Protein AF-A0ABD2RF86-F1 (afdb_monomer_lite)

pLDDT: mean 87.29, std 16.87, range [33.5, 98.81]

Radius of gyration: 17.9 Å; chains: 1; bounding box: 54×38×53 Å

Structure (mmCIF, N/CA/C/O backbone):
data_AF-A0ABD2RF86-F1
#
_entry.id   AF-A0ABD2RF86-F1
#
loop_
_atom_site.group_PDB
_atom_site.id
_atom_site.type_symbol
_atom_site.label_atom_id
_atom_site.label_alt_id
_atom_site.label_comp_id
_atom_site.label_asym_id
_atom_site.label_entity_id
_atom_site.label_seq_id
_atom_site.pdbx_PDB_ins_code
_atom_site.Cartn_x
_atom_site.Cartn_y
_atom_site.Cartn_z
_atom_site.occupancy
_atom_site.B_iso_or_equiv
_atom_site.auth_seq_id
_atom_site.auth_comp_id
_atom_site.auth_asym_id
_atom_site.auth_atom_id
_atom_site.pdbx_PDB_model_num
ATOM 1 N N . MET A 1 1 ? 36.342 -2.747 1.376 1.00 36.00 1 MET A N 1
ATOM 2 C CA . MET A 1 1 ? 35.210 -2.384 0.494 1.00 36.00 1 MET A CA 1
ATOM 3 C C . MET A 1 1 ? 34.053 -1.947 1.379 1.00 36.00 1 MET A C 1
ATOM 5 O O . MET A 1 1 ? 33.312 -2.787 1.874 1.00 36.00 1 MET A O 1
ATOM 9 N N . GLU A 1 2 ? 33.966 -0.652 1.678 1.00 33.50 2 GLU A N 1
ATOM 10 C CA . GLU A 1 2 ? 32.895 -0.090 2.508 1.00 33.50 2 GLU A CA 1
ATOM 11 C C . GLU A 1 2 ? 31.577 -0.078 1.725 1.00 33.50 2 GLU A C 1
ATOM 13 O O . GLU A 1 2 ? 31.489 0.480 0.630 1.00 33.50 2 GLU A O 1
ATOM 18 N N . LYS A 1 3 ? 30.538 -0.716 2.271 1.00 39.34 3 LYS A N 1
ATOM 19 C CA . LYS A 1 3 ? 29.172 -0.612 1.746 1.00 39.34 3 LYS A CA 1
ATOM 20 C C . LYS A 1 3 ? 28.700 0.837 1.909 1.00 39.34 3 LYS A C 1
ATOM 22 O O . LYS A 1 3 ? 28.523 1.300 3.032 1.00 39.34 3 LYS A O 1
ATOM 27 N N . LYS A 1 4 ? 28.459 1.534 0.793 1.00 43.03 4 LYS A N 1
ATOM 28 C CA . LYS A 1 4 ? 27.849 2.872 0.758 1.00 43.03 4 LYS A CA 1
ATOM 29 C C . LYS A 1 4 ? 26.437 2.825 1.351 1.00 43.03 4 LYS A C 1
ATOM 31 O O . LYS A 1 4 ? 25.478 2.455 0.676 1.00 43.03 4 LYS A O 1
ATOM 36 N N . SER A 1 5 ? 26.302 3.236 2.609 1.00 47.12 5 SER A N 1
ATOM 37 C CA . SER A 1 5 ? 25.035 3.295 3.353 1.00 47.12 5 SER A CA 1
ATOM 38 C C . SER A 1 5 ? 23.974 4.226 2.732 1.00 47.12 5 SER A C 1
ATOM 40 O O . SER A 1 5 ? 22.805 4.136 3.096 1.00 47.12 5 SER A O 1
ATOM 42 N N . GLY A 1 6 ? 24.342 5.071 1.757 1.00 58.28 6 GLY A N 1
ATOM 43 C CA . GLY A 1 6 ? 23.446 6.021 1.080 1.00 58.28 6 GLY A CA 1
ATOM 44 C C . GLY A 1 6 ? 22.765 5.542 -0.213 1.00 58.28 6 GLY A C 1
ATOM 45 O O . GLY A 1 6 ? 21.864 6.221 -0.701 1.00 58.28 6 GLY A O 1
ATOM 46 N N . GLU A 1 7 ? 23.133 4.388 -0.786 1.00 63.84 7 GLU A N 1
ATOM 47 C CA . GLU A 1 7 ? 22.570 3.960 -2.086 1.00 63.84 7 GLU A CA 1
ATOM 48 C C . GLU A 1 7 ? 21.106 3.515 -2.003 1.00 63.84 7 GLU A C 1
ATOM 50 O O . GLU A 1 7 ? 20.327 3.726 -2.936 1.00 63.84 7 GLU A O 1
ATOM 55 N N . ARG A 1 8 ? 20.723 2.877 -0.893 1.00 70.44 8 ARG A N 1
ATOM 56 C CA . ARG A 1 8 ? 19.366 2.359 -0.697 1.00 70.44 8 ARG A CA 1
ATOM 57 C C . ARG A 1 8 ? 18.336 3.486 -0.506 1.00 70.44 8 ARG A C 1
ATOM 59 O O . ARG A 1 8 ? 17.380 3.493 -1.280 1.00 70.44 8 ARG A O 1
ATOM 66 N N . PRO A 1 9 ? 18.566 4.487 0.371 1.00 80.69 9 PRO A N 1
ATOM 67 C CA . PRO A 1 9 ? 17.682 5.652 0.474 1.00 80.69 9 PRO A CA 1
ATOM 68 C C . PRO A 1 9 ? 17.505 6.403 -0.853 1.00 80.69 9 PRO A C 1
ATOM 70 O O . PRO A 1 9 ? 16.419 6.887 -1.161 1.00 80.69 9 PRO A O 1
ATOM 73 N N . GLN A 1 10 ? 18.553 6.474 -1.683 1.00 88.75 10 GLN A N 1
ATOM 74 C CA . GLN A 1 10 ? 18.468 7.124 -2.992 1.00 88.75 10 GLN A CA 1
ATOM 75 C C . GLN A 1 10 ? 17.604 6.339 -3.986 1.00 88.75 10 GLN A C 1
ATOM 77 O O . GLN A 1 10 ? 16.837 6.941 -4.740 1.00 88.75 10 GLN A O 1
ATOM 82 N N . LYS A 1 11 ? 17.719 5.005 -4.006 1.00 90.81 11 LYS A N 1
ATOM 83 C CA . LYS A 1 11 ? 16.875 4.149 -4.852 1.00 90.81 11 LYS A CA 1
ATOM 84 C C . LYS A 1 11 ? 15.408 4.244 -4.446 1.00 90.81 11 LYS A C 1
ATOM 86 O O . LYS A 1 11 ? 14.573 4.379 -5.334 1.00 90.81 11 LYS A O 1
ATOM 91 N N . GLU A 1 12 ? 15.124 4.228 -3.145 1.00 93.75 12 GLU A N 1
ATOM 92 C CA . GLU A 1 12 ? 13.762 4.335 -2.610 1.00 93.75 12 GLU A CA 1
ATOM 93 C C . GLU A 1 12 ? 13.137 5.696 -2.957 1.00 93.75 12 GLU A C 1
ATOM 95 O O . GLU A 1 12 ? 12.068 5.748 -3.562 1.00 93.75 12 GLU A O 1
ATOM 100 N N . PHE A 1 13 ? 13.867 6.796 -2.744 1.00 95.38 13 PHE A N 1
ATOM 101 C CA . PHE A 1 13 ? 13.428 8.133 -3.159 1.00 95.38 13 PHE A CA 1
ATOM 102 C C . PHE A 1 13 ? 13.101 8.213 -4.659 1.00 95.38 13 PHE A C 1
ATOM 104 O O . PHE A 1 13 ? 12.055 8.725 -5.053 1.00 95.38 13 PHE A O 1
ATOM 111 N N . LEU A 1 14 ? 13.995 7.716 -5.523 1.00 95.06 14 LEU A N 1
ATOM 112 C CA . LEU A 1 14 ? 13.781 7.757 -6.972 1.00 95.06 14 LEU A CA 1
ATOM 113 C C . LEU A 1 14 ? 12.622 6.860 -7.414 1.00 95.06 14 LEU A C 1
ATOM 115 O O . LEU A 1 14 ? 11.915 7.224 -8.354 1.00 95.06 14 LEU A O 1
ATOM 119 N N . ALA A 1 15 ? 12.440 5.700 -6.780 1.00 95.06 15 ALA A N 1
ATOM 120 C CA . ALA A 1 15 ? 11.318 4.808 -7.054 1.00 95.06 15 ALA A CA 1
ATOM 121 C C . ALA A 1 15 ? 9.988 5.497 -6.733 1.00 95.06 15 ALA A C 1
ATOM 123 O O . ALA A 1 15 ? 9.085 5.506 -7.573 1.00 95.06 15 ALA A O 1
ATOM 124 N N . GLU A 1 16 ? 9.909 6.155 -5.580 1.00 97.12 16 GLU A N 1
ATOM 125 C CA . GLU A 1 16 ? 8.709 6.851 -5.132 1.00 97.12 16 GLU A CA 1
ATOM 126 C C . GLU A 1 16 ? 8.370 8.056 -6.019 1.00 97.12 16 GLU A C 1
ATOM 128 O O . GLU A 1 16 ? 7.252 8.139 -6.531 1.00 97.12 16 GLU A O 1
ATOM 133 N N . VAL A 1 17 ? 9.343 8.931 -6.316 1.00 96.88 17 VAL A N 1
ATOM 134 C CA . VAL A 1 17 ? 9.137 10.085 -7.217 1.00 96.88 17 VAL A CA 1
ATOM 135 C C . VAL A 1 17 ? 8.697 9.637 -8.608 1.00 96.88 17 VAL A C 1
ATOM 137 O O . VAL A 1 17 ? 7.778 10.221 -9.180 1.00 96.88 17 VAL A O 1
ATOM 140 N N . ARG A 1 18 ? 9.331 8.600 -9.172 1.00 95.81 18 ARG A N 1
ATOM 141 C CA . ARG A 1 18 ? 8.965 8.088 -10.503 1.00 95.81 18 ARG A CA 1
ATOM 142 C C . ARG A 1 18 ? 7.563 7.500 -10.517 1.00 95.81 18 ARG A C 1
ATOM 144 O O . ARG A 1 18 ? 6.823 7.735 -11.466 1.00 95.81 18 ARG A O 1
ATOM 151 N N . THR A 1 19 ? 7.213 6.739 -9.485 1.00 96.62 19 THR A N 1
ATOM 152 C CA . THR A 1 19 ? 5.928 6.047 -9.422 1.00 96.62 19 THR A CA 1
ATOM 153 C C . THR A 1 19 ? 4.803 7.049 -9.194 1.00 96.62 19 THR A C 1
ATOM 155 O O . THR A 1 19 ? 3.967 7.230 -10.079 1.00 96.62 19 THR A O 1
ATOM 158 N N . LEU A 1 20 ? 4.837 7.785 -8.080 1.00 97.00 20 LEU A N 1
ATOM 159 C CA . LEU A 1 20 ? 3.794 8.748 -7.709 1.00 97.00 20 LEU A CA 1
ATOM 160 C C . LEU A 1 20 ? 3.753 9.983 -8.614 1.00 97.00 20 LEU A C 1
ATOM 162 O O . LEU A 1 20 ? 2.698 10.589 -8.773 1.00 97.00 20 LEU A O 1
ATOM 166 N N . GLY A 1 21 ? 4.865 10.340 -9.261 1.00 94.81 21 GLY A N 1
ATOM 167 C CA . GLY A 1 21 ? 4.884 11.394 -10.277 1.00 94.81 21 GLY A CA 1
ATOM 168 C C . GLY A 1 21 ? 4.122 11.031 -11.558 1.00 94.81 21 GLY A C 1
ATOM 169 O O . GLY A 1 21 ? 3.773 11.925 -12.325 1.00 94.81 21 GLY A O 1
ATOM 170 N N . SER A 1 22 ? 3.849 9.742 -11.789 1.00 92.50 22 SER A N 1
ATOM 171 C CA . SER A 1 22 ? 3.224 9.235 -13.020 1.00 92.50 22 SER A CA 1
ATOM 172 C C . SER A 1 22 ? 1.776 8.762 -12.859 1.00 92.50 22 SER A C 1
ATOM 174 O O . SER A 1 22 ? 1.131 8.454 -13.860 1.00 92.50 22 SER A O 1
ATOM 176 N N . ILE A 1 23 ? 1.248 8.715 -11.630 1.00 96.00 23 ILE A N 1
ATOM 177 C CA . ILE A 1 23 ? -0.089 8.179 -11.339 1.00 96.00 23 ILE A CA 1
ATOM 178 C C . ILE A 1 23 ? -0.894 9.096 -10.421 1.00 96.00 23 ILE A C 1
ATOM 180 O O . ILE A 1 23 ? -0.339 9.829 -9.606 1.00 96.00 23 ILE A O 1
ATOM 184 N N . ARG A 1 24 ? -2.226 9.036 -10.528 1.00 96.25 24 ARG A N 1
ATOM 185 C CA . ARG A 1 24 ? -3.158 9.698 -9.606 1.00 96.25 24 ARG A CA 1
ATOM 186 C C . ARG A 1 24 ? -4.402 8.841 -9.435 1.00 96.25 24 ARG A C 1
ATOM 188 O O . ARG A 1 24 ? -5.025 8.473 -1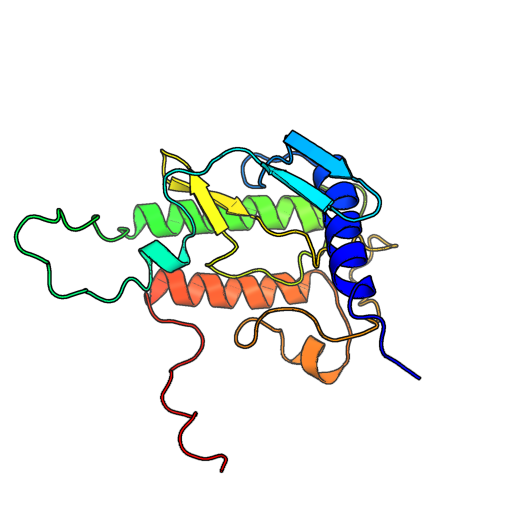0.422 1.00 96.25 24 ARG A O 1
ATOM 195 N N . HIS A 1 25 ? -4.774 8.562 -8.191 1.00 98.25 25 HIS A N 1
ATOM 196 C CA . HIS A 1 25 ? -5.969 7.790 -7.870 1.00 98.25 25 HIS A CA 1
ATOM 197 C C . HIS A 1 25 ? -6.515 8.194 -6.497 1.00 98.25 25 HIS A C 1
ATOM 199 O O . HIS A 1 25 ? -5.749 8.563 -5.608 1.00 98.25 25 HIS A O 1
ATOM 205 N N . ASN A 1 26 ? -7.830 8.086 -6.291 1.00 97.56 26 ASN A N 1
ATOM 206 C CA . ASN A 1 26 ? -8.470 8.486 -5.032 1.00 97.56 26 ASN A CA 1
ATOM 207 C C . ASN A 1 26 ? -8.018 7.658 -3.823 1.00 97.56 26 ASN A C 1
ATOM 209 O O . ASN A 1 26 ? -8.124 8.143 -2.704 1.00 97.56 26 ASN A O 1
ATOM 213 N N . ASN A 1 27 ? -7.478 6.459 -4.035 1.00 98.62 27 ASN A N 1
ATOM 214 C CA . ASN A 1 27 ? -6.978 5.571 -2.980 1.00 98.62 27 ASN A CA 1
ATOM 215 C C . ASN A 1 27 ? -5.453 5.399 -2.980 1.00 98.62 27 ASN A C 1
ATOM 217 O O . ASN A 1 27 ? -4.938 4.416 -2.454 1.00 98.62 27 ASN A O 1
ATOM 221 N N . ILE A 1 28 ? -4.725 6.345 -3.571 1.00 98.44 28 ILE A N 1
ATOM 222 C CA . ILE A 1 28 ? -3.260 6.411 -3.548 1.00 98.44 28 ILE A CA 1
ATOM 223 C C . ILE A 1 28 ? -2.871 7.793 -3.027 1.00 98.44 28 ILE A C 1
ATOM 225 O O . ILE A 1 28 ? -3.519 8.783 -3.371 1.00 98.44 28 ILE A O 1
ATOM 229 N N . VAL A 1 29 ? -1.849 7.870 -2.175 1.00 97.81 29 VAL A N 1
ATOM 230 C CA . VAL A 1 29 ? -1.361 9.158 -1.663 1.00 97.81 29 VAL A CA 1
ATOM 231 C C . VAL A 1 29 ? -0.868 10.055 -2.791 1.00 97.81 29 VAL A C 1
ATOM 233 O O . VAL A 1 29 ? -0.202 9.610 -3.728 1.00 97.81 29 VAL A O 1
ATOM 236 N N . LYS A 1 30 ? -1.153 11.351 -2.690 1.00 96.38 30 LYS A N 1
ATOM 237 C CA . LYS A 1 30 ? -0.632 12.334 -3.635 1.00 96.38 30 LYS A CA 1
ATOM 238 C C . LYS A 1 30 ? 0.723 12.867 -3.172 1.00 96.38 30 LYS A C 1
ATOM 240 O O . LYS A 1 30 ? 0.812 13.575 -2.169 1.00 96.38 30 LYS A O 1
ATOM 245 N N . LEU A 1 31 ? 1.769 12.601 -3.955 1.00 96.88 31 LEU A N 1
ATOM 246 C CA . LEU A 1 31 ? 3.040 13.320 -3.843 1.00 96.88 31 LEU A CA 1
ATOM 247 C C . LEU A 1 31 ? 2.841 14.754 -4.362 1.00 96.88 31 LEU A C 1
ATOM 249 O O . LEU A 1 31 ? 2.538 14.959 -5.539 1.00 96.88 31 LEU A O 1
ATOM 253 N N . MET A 1 32 ? 2.974 15.749 -3.484 1.00 96.06 32 MET A N 1
ATOM 254 C CA . MET A 1 32 ? 2.826 17.164 -3.838 1.00 96.06 32 MET A CA 1
ATOM 255 C C . MET A 1 32 ? 4.084 17.693 -4.522 1.00 96.06 32 MET A C 1
ATOM 257 O O . MET A 1 32 ? 3.998 18.326 -5.573 1.00 96.06 32 MET A O 1
ATOM 261 N N . CYS A 1 33 ? 5.249 17.426 -3.932 1.00 95.56 33 CYS A N 1
ATOM 262 C CA . CYS A 1 33 ? 6.547 17.742 -4.512 1.00 95.56 33 CYS A CA 1
ATOM 263 C C . CYS A 1 33 ? 7.660 16.904 -3.869 1.00 95.56 33 CYS A C 1
ATOM 265 O O . CYS A 1 33 ? 7.466 16.235 -2.853 1.00 95.56 33 CYS A O 1
ATOM 267 N N . CYS A 1 34 ? 8.849 16.963 -4.463 1.00 95.69 34 CYS A N 1
ATOM 268 C CA . CYS A 1 34 ? 10.069 16.430 -3.876 1.00 95.69 34 CYS A CA 1
ATOM 269 C C . CYS A 1 34 ? 11.156 17.507 -3.858 1.00 95.69 34 CYS A C 1
ATOM 271 O O . CYS A 1 34 ? 11.249 18.317 -4.782 1.00 95.69 34 CYS A O 1
ATOM 273 N N . ILE A 1 35 ? 12.008 17.487 -2.837 1.00 94.12 35 ILE A N 1
ATOM 274 C CA . ILE A 1 35 ? 13.176 18.365 -2.720 1.00 94.12 35 ILE A CA 1
ATOM 275 C C . ILE A 1 35 ? 14.418 17.479 -2.741 1.00 94.12 35 ILE A C 1
ATOM 277 O O . ILE A 1 35 ? 14.516 16.504 -1.995 1.00 94.12 35 ILE A O 1
ATOM 281 N N . SER A 1 36 ? 15.366 17.811 -3.613 1.00 92.75 36 SER A N 1
ATOM 282 C CA . SER A 1 36 ? 16.583 17.029 -3.818 1.00 92.75 36 SER A CA 1
ATOM 283 C C . SER A 1 36 ? 17.805 17.946 -3.786 1.00 92.75 36 SER A C 1
ATOM 285 O O . SER A 1 36 ? 17.995 18.746 -4.697 1.00 92.75 36 SER A O 1
ATOM 287 N N . SER A 1 37 ? 18.640 17.805 -2.754 1.00 88.81 37 SER A N 1
ATOM 288 C CA . SER A 1 37 ? 19.982 18.401 -2.647 1.00 88.81 37 SER A CA 1
ATOM 289 C C . SER A 1 37 ? 21.051 17.304 -2.606 1.00 88.81 37 SER A C 1
ATOM 291 O O . SER A 1 37 ? 20.731 16.114 -2.615 1.00 88.81 37 SER A O 1
ATOM 293 N N . VAL A 1 38 ? 22.334 17.671 -2.583 1.00 84.75 38 VAL A N 1
ATOM 294 C CA . VAL A 1 38 ? 23.446 16.702 -2.521 1.00 84.75 38 VAL A CA 1
ATOM 295 C C . VAL A 1 38 ? 23.351 15.809 -1.276 1.00 84.75 38 VAL A C 1
ATOM 297 O O . VAL A 1 38 ? 23.586 14.607 -1.360 1.00 84.75 38 VAL A O 1
ATOM 300 N N . ASP A 1 39 ? 22.946 16.385 -0.148 1.00 86.62 39 ASP A N 1
ATOM 301 C CA . ASP A 1 39 ? 22.908 15.771 1.180 1.00 86.62 39 ASP A CA 1
ATOM 302 C C . ASP A 1 39 ? 21.497 15.367 1.645 1.00 86.62 39 ASP A C 1
ATOM 304 O O . ASP A 1 39 ? 21.365 14.587 2.587 1.00 86.62 39 ASP A O 1
ATOM 308 N N . ARG A 1 40 ? 20.430 15.880 1.014 1.00 87.25 40 ARG A N 1
ATOM 309 C CA . ARG A 1 40 ? 19.045 15.672 1.465 1.00 87.25 40 ARG A CA 1
ATOM 310 C C . ARG A 1 40 ? 18.118 15.270 0.335 1.00 87.25 40 ARG A C 1
ATOM 312 O O . ARG A 1 40 ? 18.209 15.729 -0.805 1.00 87.25 40 ARG A O 1
ATOM 319 N N . LYS A 1 41 ? 17.173 14.415 0.700 1.00 92.44 41 LYS A N 1
ATOM 320 C CA . LYS A 1 41 ? 16.073 13.947 -0.134 1.00 92.44 41 LYS A CA 1
ATOM 321 C C . LYS A 1 41 ? 14.812 14.045 0.710 1.00 92.44 41 LYS A C 1
ATOM 323 O O . LYS A 1 41 ? 14.744 13.424 1.766 1.00 92.44 41 LYS A O 1
ATOM 328 N N . LEU A 1 42 ? 13.861 14.871 0.290 1.00 95.25 42 LEU A N 1
ATOM 329 C CA . LEU A 1 42 ? 12.606 15.096 1.004 1.00 95.25 42 LEU A CA 1
ATOM 330 C C . LEU A 1 42 ? 11.437 14.854 0.056 1.00 95.25 42 LEU A C 1
ATOM 332 O O . LEU A 1 42 ? 11.467 15.282 -1.100 1.00 95.25 42 LEU A O 1
ATOM 336 N N . LEU A 1 43 ? 10.404 14.198 0.567 1.00 96.56 43 LEU A N 1
ATOM 337 C CA . LEU A 1 43 ? 9.151 13.946 -0.131 1.00 96.56 43 LEU A CA 1
ATOM 338 C C . LEU A 1 43 ? 8.038 14.641 0.645 1.00 96.56 43 LEU A C 1
ATOM 340 O O . LEU A 1 43 ? 7.974 14.532 1.870 1.00 96.56 43 LEU A O 1
ATOM 344 N N . VAL A 1 44 ? 7.206 15.401 -0.062 1.00 96.94 44 VAL A N 1
ATOM 345 C CA . VAL A 1 44 ? 6.125 16.190 0.531 1.00 96.94 44 VAL A CA 1
ATOM 346 C C . VAL A 1 44 ? 4.796 15.625 0.053 1.00 96.94 44 VAL A C 1
ATOM 348 O O . VAL A 1 44 ? 4.521 15.603 -1.147 1.00 96.94 44 VAL A O 1
ATOM 351 N N . TYR A 1 45 ? 3.973 15.194 1.002 1.00 95.88 45 TYR A N 1
ATOM 352 C CA . TYR A 1 45 ? 2.663 14.586 0.770 1.00 95.88 45 TYR A CA 1
ATOM 353 C C . TYR A 1 45 ? 1.541 15.471 1.299 1.00 95.88 45 TYR A C 1
ATOM 355 O O . TYR A 1 45 ? 1.767 16.356 2.127 1.00 95.88 45 TYR A O 1
ATOM 363 N N . GLU A 1 46 ? 0.317 15.177 0.869 1.00 92.19 46 GLU A N 1
ATOM 364 C CA . GLU A 1 46 ? -0.863 15.599 1.622 1.00 92.19 46 GLU A CA 1
ATOM 365 C C . GLU A 1 46 ? -0.859 14.969 3.032 1.00 92.19 46 GLU A C 1
ATOM 367 O O . GLU A 1 46 ? -0.351 13.863 3.240 1.00 92.19 46 GLU A O 1
ATOM 372 N N . TYR A 1 47 ? -1.397 15.687 4.019 1.00 93.19 47 TYR A N 1
ATOM 373 C CA . TYR A 1 47 ? -1.436 15.222 5.404 1.00 93.19 47 TYR A CA 1
ATOM 374 C C . TYR A 1 47 ? -2.711 14.421 5.692 1.00 93.19 47 TYR A C 1
ATOM 376 O O . TYR A 1 47 ? -3.810 14.840 5.338 1.00 93.19 47 TYR A O 1
ATOM 384 N N . PHE A 1 48 ? -2.565 13.299 6.401 1.00 93.50 48 PHE A N 1
ATOM 385 C CA . PHE A 1 48 ? -3.663 12.393 6.744 1.00 93.50 48 PHE A CA 1
ATOM 386 C C . PHE A 1 48 ? -3.917 12.369 8.254 1.00 93.50 48 PHE A C 1
ATOM 388 O O . PHE A 1 48 ? -3.196 11.721 9.015 1.00 93.50 48 PHE A O 1
ATOM 395 N N . GLU A 1 49 ? -4.973 13.061 8.689 1.00 89.88 49 GLU A N 1
ATOM 396 C CA . GLU A 1 49 ? -5.303 13.279 10.107 1.00 89.88 49 GLU A CA 1
ATOM 397 C C . GLU A 1 49 ? -5.503 11.988 10.904 1.00 89.88 49 GLU A C 1
ATOM 399 O O . GLU A 1 49 ? -5.092 11.896 12.064 1.00 89.88 49 GLU A O 1
ATOM 404 N N . LYS A 1 50 ? -6.130 10.978 10.290 1.00 93.19 50 LYS A N 1
ATOM 405 C CA . LYS A 1 50 ? -6.402 9.697 10.949 1.00 93.19 50 LYS A CA 1
ATOM 406 C C . LYS A 1 50 ? -5.221 8.738 10.882 1.00 93.19 50 LYS A C 1
ATOM 408 O O . LYS A 1 50 ? -5.316 7.655 11.450 1.00 93.19 50 LYS A O 1
ATOM 413 N N . GLN A 1 51 ? -4.089 9.158 10.316 1.00 94.38 51 GLN A N 1
ATOM 414 C CA . GLN A 1 51 ? -2.845 8.392 10.287 1.00 94.38 51 GLN A CA 1
ATOM 415 C C . GLN A 1 51 ? -3.041 7.026 9.605 1.00 94.38 51 GLN A C 1
ATOM 417 O O . GLN A 1 51 ? -3.916 6.863 8.759 1.00 94.38 51 GLN A O 1
ATOM 422 N N . SER A 1 52 ? -2.191 6.058 9.929 1.00 96.94 52 SER A N 1
ATOM 423 C CA . SER A 1 52 ? -2.178 4.729 9.332 1.00 96.94 52 SER A CA 1
ATOM 424 C C . SER A 1 52 ? -3.172 3.761 9.985 1.00 96.94 52 SER A C 1
ATOM 426 O O . SER A 1 52 ? -3.506 3.875 11.169 1.00 96.94 52 SER A O 1
ATOM 428 N N . LEU A 1 53 ? -3.647 2.785 9.208 1.00 97.00 53 LEU A N 1
ATOM 429 C CA . LEU A 1 53 ? -4.641 1.792 9.620 1.00 97.00 53 LEU A CA 1
ATOM 430 C C . LEU A 1 53 ? -4.169 0.927 10.802 1.00 97.00 53 LEU A C 1
ATOM 432 O O . LEU A 1 53 ? -4.965 0.631 11.695 1.00 97.00 53 LEU A O 1
ATOM 436 N N . ASP A 1 54 ? -2.886 0.573 10.869 1.00 95.00 54 ASP A N 1
ATOM 437 C CA . ASP A 1 54 ? -2.304 -0.190 11.987 1.00 95.00 54 ASP A CA 1
ATOM 438 C C . ASP A 1 54 ? -2.549 0.487 13.350 1.00 95.00 54 ASP A C 1
ATOM 440 O O . ASP A 1 54 ? -2.822 -0.185 14.348 1.00 95.00 54 ASP A O 1
ATOM 444 N N . LYS A 1 55 ? -2.548 1.827 13.397 1.00 92.50 55 LYS A N 1
ATOM 445 C CA . LYS A 1 55 ? -2.822 2.598 14.621 1.00 92.50 55 LYS A CA 1
ATOM 446 C C . LYS A 1 55 ? -4.275 2.507 15.065 1.00 92.50 55 LYS A C 1
ATOM 448 O O . LYS A 1 55 ? -4.547 2.716 16.245 1.00 92.50 55 LYS A O 1
ATOM 453 N N . TRP A 1 56 ? -5.199 2.190 14.163 1.00 92.56 56 TRP A N 1
ATOM 454 C CA . TRP A 1 56 ? -6.600 1.932 14.498 1.00 92.56 56 TRP A CA 1
ATOM 455 C C . TRP A 1 56 ? -6.844 0.476 14.888 1.00 92.56 56 TRP A C 1
ATOM 457 O O . TRP A 1 56 ? -7.696 0.213 15.735 1.00 92.56 56 TRP A O 1
ATOM 467 N N . LEU A 1 57 ? -6.098 -0.464 14.301 1.00 91.56 57 LEU A N 1
ATOM 468 C CA . LEU A 1 57 ? -6.271 -1.898 14.544 1.00 91.56 57 LEU A CA 1
ATOM 469 C C . LEU A 1 57 ? -5.535 -2.388 15.793 1.00 91.56 57 LEU A C 1
ATOM 471 O O . LEU A 1 57 ? -6.084 -3.178 16.556 1.00 91.56 57 LEU A O 1
ATOM 475 N N . HIS A 1 58 ? -4.312 -1.913 16.029 1.00 88.00 58 HIS A N 1
ATOM 476 C CA . HIS A 1 58 ? -3.397 -2.497 17.017 1.00 88.00 58 HIS A CA 1
ATOM 477 C C . HIS A 1 58 ? -3.065 -1.571 18.176 1.00 88.00 58 HIS A C 1
ATOM 479 O O . HIS A 1 58 ? -2.117 -1.831 18.926 1.00 88.00 58 HIS A O 1
ATOM 485 N N . ARG A 1 59 ? -3.819 -0.480 18.354 1.00 74.06 59 ARG A N 1
ATOM 486 C CA . ARG A 1 59 ? -3.640 0.383 19.519 1.00 74.06 59 ARG A CA 1
ATOM 487 C C . ARG A 1 59 ? -3.809 -0.481 20.760 1.00 74.06 59 ARG A C 1
ATOM 489 O O . ARG A 1 59 ? -4.920 -0.886 21.100 1.00 74.06 59 ARG A O 1
ATOM 496 N N . LYS A 1 60 ? -2.697 -0.755 21.456 1.00 62.69 60 LYS A N 1
ATOM 497 C CA . LYS A 1 60 ? -2.753 -1.290 22.816 1.00 62.69 60 LYS A CA 1
ATOM 498 C C . LYS A 1 60 ? -3.736 -0.390 23.547 1.00 62.69 60 LYS A C 1
ATOM 500 O O . LYS A 1 60 ? -3.592 0.834 23.459 1.00 62.69 60 LYS A O 1
ATOM 505 N N . LYS A 1 61 ? -4.723 -0.975 24.231 1.00 53.66 61 LYS A N 1
ATOM 506 C CA . LYS A 1 61 ? -5.477 -0.277 25.272 1.00 53.66 61 LYS A CA 1
ATOM 507 C C . LYS A 1 61 ? -4.435 0.202 26.285 1.00 53.66 61 LYS A C 1
ATOM 509 O O . LYS A 1 61 ? -4.163 -0.480 27.264 1.00 53.66 61 LYS A O 1
ATOM 514 N N . ARG A 1 62 ? -3.746 1.315 26.004 1.00 46.00 62 ARG A N 1
ATOM 515 C CA . ARG A 1 62 ? -3.015 2.062 27.014 1.00 46.00 62 ARG A CA 1
ATOM 516 C C . ARG A 1 62 ? -4.091 2.309 28.045 1.00 46.00 62 ARG A C 1
ATOM 518 O O . ARG A 1 62 ? -5.129 2.855 27.668 1.00 46.00 62 ARG A O 1
ATOM 525 N N . ALA A 1 63 ? -3.889 1.758 29.244 1.00 46.66 63 ALA A N 1
ATOM 526 C CA . ALA A 1 63 ? -4.766 1.968 30.383 1.00 46.66 63 ALA A CA 1
ATOM 527 C C . ALA A 1 63 ? -5.208 3.422 30.306 1.00 46.66 63 ALA A C 1
ATOM 529 O O . ALA A 1 63 ? -4.342 4.298 30.256 1.00 46.66 63 ALA A O 1
ATOM 530 N N . ALA A 1 64 ? -6.505 3.628 30.066 1.00 49.50 64 ALA A N 1
ATOM 531 C CA . ALA A 1 64 ? -7.034 4.933 29.732 1.00 49.50 64 ALA A CA 1
ATOM 532 C C . ALA A 1 64 ? -6.513 5.896 30.793 1.00 49.50 64 ALA A C 1
ATOM 534 O O . ALA A 1 64 ? -6.853 5.760 31.967 1.00 49.50 64 ALA A O 1
ATOM 535 N N . SER A 1 65 ? -5.613 6.804 30.412 1.00 52.22 65 SER A N 1
ATOM 536 C CA . SER A 1 65 ? -5.276 7.900 31.303 1.00 52.22 65 SER A CA 1
ATOM 537 C C . SER A 1 65 ? -6.601 8.617 31.563 1.00 52.22 65 SER A C 1
ATOM 539 O O . SER A 1 65 ? -7.316 8.884 30.587 1.00 52.22 65 SER A O 1
ATOM 541 N N . PRO A 1 66 ? -6.984 8.852 32.829 1.00 49.53 66 PRO A N 1
ATOM 542 C CA . PRO A 1 66 ? -8.261 9.478 33.126 1.00 49.53 66 PRO A CA 1
ATOM 543 C C . PRO A 1 66 ? -8.342 10.801 32.353 1.00 49.53 66 PRO A C 1
ATOM 545 O O . PRO A 1 66 ? -7.475 11.658 32.499 1.00 49.53 66 PRO A O 1
ATOM 548 N N . GLY A 1 67 ? -9.327 10.913 31.455 1.00 56.16 67 GLY A N 1
ATOM 549 C CA . GLY A 1 67 ? -9.534 12.091 30.603 1.00 56.16 67 GLY A CA 1
ATOM 550 C C . GLY A 1 67 ? -9.168 11.956 29.116 1.00 56.16 67 GLY A C 1
ATOM 551 O O . GLY A 1 67 ? -9.472 12.873 28.359 1.00 56.16 67 GLY A O 1
ATOM 552 N N . GLN A 1 68 ? -8.581 10.846 28.643 1.00 53.53 68 GLN A N 1
ATOM 553 C CA . GLN A 1 68 ? -8.439 10.613 27.194 1.00 53.53 68 GLN A CA 1
ATOM 554 C C . GLN A 1 68 ? -9.685 9.932 26.622 1.00 53.53 68 GLN A C 1
ATOM 556 O O . GLN A 1 68 ? -9.987 8.787 26.960 1.00 53.53 68 GLN A O 1
ATOM 561 N N . SER A 1 69 ? -10.383 10.624 25.716 1.00 49.12 69 SER A N 1
ATOM 562 C CA . SER A 1 69 ? -11.444 10.020 24.913 1.00 49.12 69 SER A CA 1
ATOM 563 C C . SER A 1 69 ? -10.868 8.839 24.127 1.00 49.12 69 SER A C 1
ATOM 565 O O . SER A 1 69 ? -9.905 8.957 23.364 1.00 49.12 69 SER A O 1
ATOM 567 N N . SER A 1 70 ? -11.430 7.652 24.346 1.00 59.00 70 SER A N 1
ATOM 568 C CA . SER A 1 70 ? -11.112 6.484 23.536 1.00 59.00 70 SER A CA 1
ATOM 569 C C . SER A 1 70 ? -11.508 6.790 22.093 1.00 59.00 70 SER A C 1
ATOM 571 O O . SER A 1 70 ? -12.689 6.997 21.818 1.00 59.00 70 SER A O 1
ATOM 573 N N . THR A 1 71 ? -10.547 6.815 21.166 1.00 61.59 71 THR A N 1
ATOM 574 C CA . THR A 1 71 ? -10.872 6.795 19.735 1.00 61.59 71 THR A CA 1
ATOM 575 C C . THR A 1 71 ? -11.749 5.567 19.479 1.00 61.59 71 THR A C 1
ATOM 577 O O . THR A 1 71 ? -11.308 4.466 19.829 1.00 61.59 71 THR A O 1
ATOM 580 N N . PRO A 1 72 ? -12.969 5.723 18.934 1.00 69.12 72 PRO A N 1
ATOM 581 C CA . PRO A 1 72 ? -13.868 4.598 18.739 1.00 69.12 72 PRO A CA 1
ATOM 582 C C . PRO A 1 72 ? -13.198 3.541 17.865 1.00 69.12 72 PRO A C 1
ATOM 584 O O . PRO A 1 72 ? -12.545 3.874 16.875 1.00 69.12 72 PRO A O 1
ATOM 587 N N . ALA A 1 73 ? -13.356 2.269 18.228 1.00 78.81 73 ALA A N 1
ATOM 588 C CA . ALA A 1 73 ? -12.905 1.177 17.378 1.00 78.81 73 ALA A CA 1
ATOM 589 C C . ALA A 1 73 ? -13.578 1.274 15.997 1.00 78.81 73 ALA A C 1
ATOM 591 O O . ALA A 1 73 ? -14.726 1.711 15.883 1.00 78.81 73 ALA A O 1
ATOM 592 N N . LEU A 1 74 ? -12.869 0.856 14.946 1.00 90.88 74 LEU A N 1
ATOM 593 C CA . LEU A 1 74 ? -13.470 0.736 13.620 1.00 90.88 74 LEU A CA 1
ATOM 594 C C . LEU A 1 74 ? -14.553 -0.346 13.666 1.00 90.88 74 LEU A C 1
ATOM 596 O O . LEU A 1 74 ? -14.243 -1.513 13.933 1.00 90.88 74 LEU A O 1
ATOM 600 N N . ASP A 1 75 ? -15.799 0.047 13.405 1.00 93.12 75 ASP A N 1
ATOM 601 C CA . ASP A 1 75 ? -16.890 -0.887 13.138 1.00 93.12 75 ASP A CA 1
ATOM 602 C C . ASP A 1 75 ? -16.664 -1.627 11.810 1.00 93.12 75 ASP A C 1
ATOM 604 O O . ASP A 1 75 ? -15.746 -1.331 11.035 1.00 93.12 75 ASP A O 1
ATOM 608 N N . TRP A 1 76 ? -17.484 -2.645 11.568 1.00 95.75 76 TRP A N 1
ATOM 609 C CA . TRP A 1 76 ? -17.329 -3.511 10.407 1.00 95.75 76 TRP A CA 1
ATOM 610 C C . TRP A 1 76 ? -17.522 -2.766 9.082 1.00 95.75 76 TRP A C 1
ATOM 612 O O . TRP A 1 76 ? -16.753 -2.960 8.144 1.00 95.75 76 TRP A O 1
ATOM 622 N N . GLN A 1 77 ? -18.492 -1.858 9.018 1.00 97.19 77 GLN A N 1
ATOM 623 C CA . GLN A 1 77 ? -18.786 -1.052 7.838 1.00 97.19 77 GLN A CA 1
ATOM 624 C C . GLN A 1 77 ? -17.592 -0.165 7.464 1.00 97.19 77 GLN A C 1
ATOM 626 O O . GLN A 1 77 ? -17.214 -0.107 6.293 1.00 97.19 77 GLN A O 1
ATOM 631 N N . LYS A 1 78 ? -16.937 0.469 8.443 1.00 97.19 78 LYS A N 1
ATOM 632 C CA . LYS A 1 78 ? -15.698 1.233 8.224 1.00 97.19 78 LYS A CA 1
ATOM 633 C C . LYS A 1 78 ? -14.549 0.336 7.773 1.00 97.19 78 LYS A C 1
ATOM 635 O O . LYS A 1 78 ? -13.835 0.708 6.848 1.00 97.19 78 LYS A O 1
ATOM 640 N N . ARG A 1 79 ? -14.378 -0.846 8.376 1.00 98.12 79 ARG A N 1
ATOM 641 C CA . ARG A 1 79 ? -13.347 -1.821 7.959 1.00 98.12 79 ARG A CA 1
ATOM 642 C C . ARG A 1 79 ? -13.541 -2.254 6.507 1.00 98.12 79 ARG A C 1
ATOM 644 O O . ARG A 1 79 ? -12.577 -2.246 5.748 1.00 98.12 79 ARG A O 1
ATOM 651 N N . LEU A 1 80 ? -14.778 -2.552 6.107 1.00 98.25 80 LEU A N 1
ATOM 652 C CA . LEU A 1 80 ? -15.129 -2.871 4.721 1.00 98.25 80 LEU A CA 1
ATOM 653 C C . LEU A 1 80 ? -14.863 -1.696 3.778 1.00 98.25 80 LEU A C 1
ATOM 655 O O . LEU A 1 80 ? -14.253 -1.890 2.734 1.00 98.25 80 LEU A O 1
ATOM 659 N N . LYS A 1 81 ? -15.255 -0.471 4.152 1.00 98.50 81 LYS A N 1
ATOM 660 C CA . LYS A 1 81 ? -14.965 0.739 3.363 1.00 98.50 81 LYS A CA 1
ATOM 661 C C . LYS A 1 81 ? -13.461 0.894 3.108 1.00 98.50 81 LYS A C 1
ATOM 663 O O . LYS A 1 81 ? -13.050 1.148 1.977 1.00 98.50 81 LYS A O 1
ATOM 668 N N . ILE A 1 82 ? -12.645 0.705 4.145 1.00 98.69 82 ILE A N 1
ATOM 669 C CA . ILE A 1 82 ? -11.180 0.780 4.066 1.00 98.69 82 ILE A CA 1
ATOM 670 C C . ILE A 1 82 ? -10.625 -0.329 3.164 1.00 98.69 82 ILE A C 1
ATOM 672 O O . ILE A 1 82 ? -9.818 -0.037 2.283 1.00 98.69 82 ILE A O 1
ATOM 676 N N . ALA A 1 83 ? -11.081 -1.575 3.343 1.00 98.81 83 ALA A N 1
ATOM 677 C CA . ALA A 1 83 ? -10.685 -2.711 2.510 1.00 98.81 83 ALA A CA 1
ATOM 678 C C . ALA A 1 83 ? -10.975 -2.449 1.027 1.00 98.81 83 ALA A C 1
ATOM 680 O O . ALA A 1 83 ? -10.090 -2.604 0.188 1.00 98.81 83 ALA A O 1
ATOM 681 N N . THR A 1 84 ? -12.190 -1.996 0.713 1.00 98.81 84 THR A N 1
ATOM 682 C CA . THR A 1 84 ? -12.612 -1.681 -0.654 1.00 98.81 84 THR A CA 1
ATOM 683 C C . THR A 1 84 ? -11.764 -0.567 -1.257 1.00 98.81 84 THR A C 1
ATOM 685 O O . THR A 1 84 ? -11.281 -0.719 -2.374 1.00 98.81 84 THR A O 1
ATOM 688 N N . GLY A 1 85 ? -11.518 0.520 -0.520 1.00 98.81 85 GLY A N 1
ATOM 689 C CA . GLY A 1 85 ? -10.675 1.615 -1.006 1.00 98.81 85 GLY A CA 1
ATOM 690 C C . GLY A 1 85 ? -9.240 1.168 -1.295 1.00 98.81 85 GLY A C 1
ATOM 691 O O . GLY A 1 85 ? -8.696 1.455 -2.360 1.00 98.81 85 GLY A O 1
ATOM 692 N N . ALA A 1 86 ? -8.630 0.402 -0.387 1.00 98.81 86 ALA A N 1
ATOM 693 C CA . ALA A 1 86 ? -7.296 -0.153 -0.609 1.00 98.81 86 ALA A CA 1
ATOM 694 C C . ALA A 1 86 ? -7.270 -1.101 -1.824 1.00 98.81 86 ALA A C 1
ATOM 696 O O . ALA A 1 86 ? -6.382 -0.989 -2.666 1.00 98.81 86 ALA A O 1
ATOM 697 N N . ALA A 1 87 ? -8.277 -1.966 -1.979 1.00 98.81 87 ALA A N 1
ATOM 698 C CA . ALA A 1 87 ? -8.399 -2.849 -3.139 1.00 98.81 87 ALA A CA 1
ATOM 699 C C . ALA A 1 87 ? -8.547 -2.071 -4.458 1.00 98.81 87 ALA A C 1
ATOM 701 O O . ALA A 1 87 ? -7.933 -2.443 -5.453 1.00 98.81 87 ALA A O 1
ATOM 702 N N . GLN A 1 88 ? -9.303 -0.969 -4.470 1.00 98.81 88 GLN A N 1
ATOM 703 C CA . GLN A 1 88 ? -9.440 -0.094 -5.641 1.00 98.81 88 GLN A CA 1
ATOM 704 C C . GLN A 1 88 ? -8.100 0.541 -6.032 1.00 98.81 88 GLN A C 1
ATOM 706 O O . GLN A 1 88 ? -7.727 0.514 -7.202 1.00 98.81 88 GLN A O 1
ATOM 711 N N . GLY A 1 89 ? -7.341 1.058 -5.059 1.00 98.69 89 GLY A N 1
ATOM 712 C CA . GLY A 1 89 ? -5.994 1.581 -5.307 1.00 98.69 89 GLY A CA 1
ATOM 713 C C . GLY A 1 89 ? -5.042 0.518 -5.858 1.00 98.69 89 GLY A C 1
ATOM 714 O O . GLY A 1 89 ? -4.296 0.788 -6.797 1.00 98.69 89 GLY A O 1
ATOM 715 N N . LEU A 1 90 ? -5.107 -0.700 -5.316 1.00 98.38 90 LEU A N 1
ATOM 716 C CA . LEU A 1 90 ? -4.282 -1.820 -5.763 1.00 98.38 90 LEU A CA 1
ATOM 717 C C . LEU A 1 90 ? -4.650 -2.281 -7.180 1.00 98.38 90 LEU A C 1
ATOM 719 O O . LEU A 1 90 ? -3.772 -2.420 -8.027 1.00 98.38 90 LEU A O 1
ATOM 723 N N . SER A 1 91 ? -5.948 -2.417 -7.462 1.00 98.44 91 SER A N 1
ATOM 724 C CA . SER A 1 91 ? -6.473 -2.749 -8.792 1.00 98.44 91 SER A CA 1
ATOM 725 C C . SER A 1 91 ? -6.014 -1.741 -9.842 1.00 98.44 91 SER A C 1
ATOM 727 O O . SER A 1 91 ? -5.515 -2.133 -10.896 1.00 98.44 91 SER A O 1
ATOM 729 N N . TYR A 1 92 ? -6.107 -0.445 -9.536 1.00 98.56 92 TYR A N 1
ATOM 730 C CA . TYR A 1 92 ? -5.649 0.614 -10.433 1.00 98.56 92 TYR A CA 1
ATOM 731 C C . TYR A 1 92 ? -4.150 0.481 -10.770 1.00 98.56 92 TYR A C 1
ATOM 733 O O . TYR A 1 92 ? -3.749 0.600 -11.930 1.00 98.56 92 TYR A O 1
ATOM 741 N N . MET A 1 93 ? -3.305 0.193 -9.774 1.00 97.31 93 MET A N 1
ATOM 742 C CA . MET A 1 93 ? -1.864 -0.001 -9.985 1.00 97.31 93 MET A CA 1
ATOM 743 C C . MET A 1 93 ? -1.548 -1.235 -10.831 1.00 97.31 93 MET A C 1
ATOM 745 O O . MET A 1 93 ? -0.622 -1.208 -11.644 1.00 97.31 93 MET A O 1
ATOM 749 N N . HIS A 1 94 ? -2.294 -2.321 -10.637 1.00 96.50 94 HIS A N 1
ATOM 750 C CA . HIS A 1 94 ? -2.039 -3.600 -11.300 1.00 96.50 94 HIS A CA 1
ATOM 751 C C . HIS A 1 94 ? -2.584 -3.653 -12.727 1.00 96.50 94 HIS A C 1
ATOM 753 O O . HIS A 1 94 ? -1.948 -4.263 -13.586 1.00 96.50 94 HIS A O 1
ATOM 759 N N . HIS A 1 95 ? -3.726 -3.017 -12.990 1.00 95.19 95 HIS A N 1
ATOM 760 C CA . HIS A 1 95 ? -4.486 -3.235 -14.225 1.00 95.19 95 HIS A CA 1
ATOM 761 C C . HIS A 1 95 ? -4.705 -1.973 -15.064 1.00 95.19 95 HIS A C 1
ATOM 763 O O . HIS A 1 95 ? -4.631 -2.047 -16.294 1.00 95.19 95 HIS A O 1
ATOM 769 N N . ASP A 1 96 ? -4.918 -0.819 -14.430 1.00 95.12 96 ASP A N 1
ATOM 770 C CA . ASP A 1 96 ? -5.340 0.397 -15.142 1.00 95.12 96 ASP A CA 1
ATOM 771 C C . ASP A 1 96 ? -4.152 1.268 -15.577 1.00 95.12 96 ASP A C 1
ATOM 773 O O . ASP A 1 96 ? -4.238 2.035 -16.538 1.00 95.12 96 ASP A O 1
ATOM 777 N N . CYS A 1 97 ? -3.005 1.131 -14.908 1.00 93.81 97 CYS A N 1
ATOM 778 C CA . CYS A 1 97 ? -1.774 1.814 -15.294 1.00 93.81 97 CYS A CA 1
ATOM 779 C C . CYS A 1 97 ? -1.217 1.292 -16.632 1.00 93.81 97 CYS A C 1
ATOM 781 O O . CYS A 1 97 ? -1.332 0.116 -16.981 1.00 93.81 97 CYS A O 1
ATOM 783 N N . THR A 1 98 ? -0.525 2.157 -17.388 1.00 90.81 98 THR A N 1
ATOM 784 C CA . THR A 1 98 ? 0.083 1.788 -18.683 1.00 90.81 98 THR A CA 1
ATOM 785 C C . THR A 1 98 ? 0.974 0.551 -18.572 1.00 90.81 98 THR A C 1
ATOM 787 O O . THR A 1 98 ? 0.933 -0.317 -19.445 1.00 90.81 98 THR A O 1
ATOM 790 N N . ARG A 1 99 ? 1.744 0.461 -17.486 1.00 91.81 99 ARG A N 1
ATOM 791 C CA . ARG A 1 99 ? 2.498 -0.725 -17.079 1.00 91.81 99 ARG A CA 1
ATOM 792 C C . ARG A 1 99 ? 2.113 -1.064 -15.638 1.00 91.81 99 ARG A C 1
ATOM 794 O O . ARG A 1 99 ? 1.991 -0.115 -14.859 1.00 91.81 99 ARG A O 1
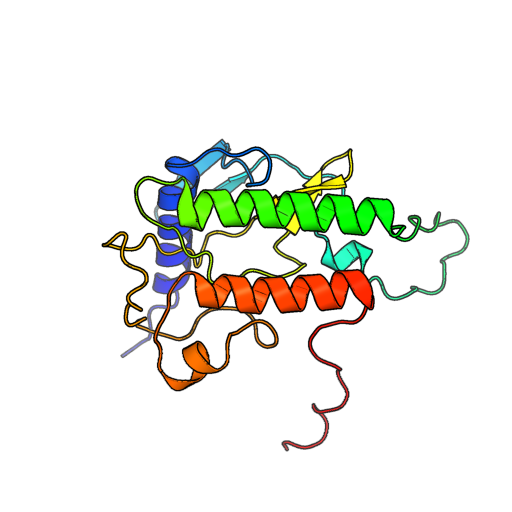ATOM 801 N N . PRO A 1 100 ? 1.957 -2.351 -15.279 1.00 94.81 100 PRO A N 1
ATOM 802 C CA . PRO A 1 100 ? 1.626 -2.732 -13.914 1.00 94.81 100 PRO A CA 1
ATOM 803 C C . PRO A 1 100 ? 2.672 -2.221 -12.925 1.00 94.81 100 PRO A C 1
ATOM 805 O O . PRO A 1 100 ? 3.879 -2.259 -13.191 1.00 94.81 100 PRO A O 1
ATOM 808 N N . ILE A 1 101 ? 2.201 -1.753 -11.778 1.00 96.25 101 ILE A N 1
ATOM 809 C CA . ILE A 1 101 ? 3.025 -1.228 -10.694 1.00 96.25 101 ILE A CA 1
ATOM 810 C C . ILE A 1 101 ? 2.859 -2.158 -9.500 1.00 96.25 101 ILE A C 1
ATOM 812 O O . ILE A 1 101 ? 1.760 -2.306 -8.980 1.00 96.25 101 ILE A O 1
ATOM 816 N N . ILE A 1 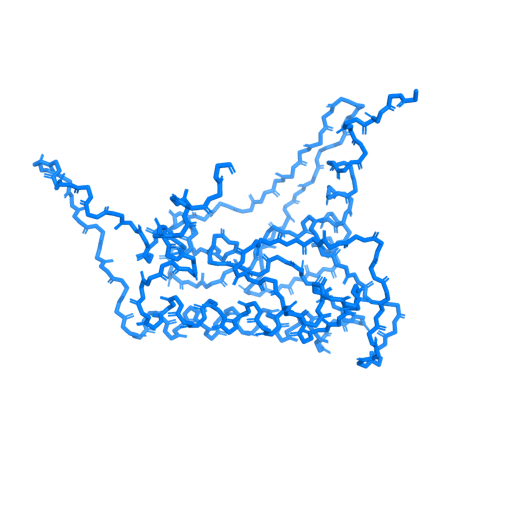102 ? 3.952 -2.773 -9.062 1.00 96.44 102 ILE A N 1
ATOM 817 C CA . ILE A 1 102 ? 3.983 -3.613 -7.864 1.00 96.44 102 ILE A CA 1
ATOM 818 C C . ILE A 1 102 ? 4.479 -2.758 -6.707 1.00 96.44 102 ILE A C 1
ATOM 820 O O . ILE A 1 102 ? 5.565 -2.185 -6.792 1.00 96.44 102 ILE A O 1
ATOM 824 N N . HIS A 1 103 ? 3.721 -2.688 -5.622 1.00 97.88 103 HIS A N 1
ATOM 825 C CA . HIS A 1 103 ? 4.057 -1.894 -4.446 1.00 97.88 103 HIS A CA 1
ATOM 826 C C . HIS A 1 103 ? 5.187 -2.530 -3.619 1.00 97.88 103 HIS A C 1
ATOM 828 O O . HIS A 1 103 ? 6.108 -1.841 -3.186 1.00 97.88 103 HIS A O 1
ATOM 834 N N . ARG A 1 104 ? 5.147 -3.857 -3.432 1.00 96.75 104 ARG A N 1
ATOM 835 C CA . ARG A 1 104 ? 6.095 -4.700 -2.667 1.00 96.75 104 ARG A CA 1
ATOM 836 C C . ARG A 1 104 ? 6.148 -4.486 -1.152 1.00 96.75 104 ARG A C 1
ATOM 838 O O . ARG A 1 104 ? 6.833 -5.241 -0.470 1.00 96.75 104 ARG A O 1
ATOM 845 N N . ASP A 1 105 ? 5.430 -3.503 -0.619 1.00 97.38 105 ASP A N 1
ATOM 846 C CA . ASP A 1 105 ? 5.319 -3.284 0.833 1.00 97.38 105 ASP A CA 1
ATOM 847 C C . ASP A 1 105 ? 3.900 -2.891 1.269 1.00 97.38 105 ASP A C 1
ATOM 849 O O . ASP A 1 105 ? 3.688 -1.919 1.993 1.00 97.38 105 ASP A O 1
ATOM 853 N N . ILE A 1 106 ? 2.900 -3.616 0.755 1.00 98.62 106 ILE A N 1
ATOM 854 C CA . ILE A 1 106 ? 1.515 -3.474 1.217 1.00 98.62 106 ILE A CA 1
ATOM 855 C C . ILE A 1 106 ? 1.424 -4.001 2.650 1.00 98.62 106 ILE A C 1
ATOM 857 O O . ILE A 1 106 ? 1.703 -5.167 2.914 1.00 98.62 106 ILE A O 1
ATOM 861 N N . LYS A 1 107 ? 1.021 -3.130 3.573 1.00 98.25 107 LYS A N 1
ATOM 862 C CA . LYS A 1 107 ? 0.809 -3.433 4.992 1.00 98.25 107 LYS A CA 1
ATOM 863 C C . LYS A 1 107 ? -0.111 -2.397 5.620 1.00 98.25 107 LYS A C 1
ATOM 865 O O . LYS A 1 107 ? -0.262 -1.300 5.081 1.00 98.25 107 LYS A O 1
ATOM 870 N N . SER A 1 108 ? -0.694 -2.700 6.777 1.00 98.00 108 SER A N 1
ATOM 871 C CA . SER A 1 108 ? -1.628 -1.787 7.451 1.00 98.00 108 SER A CA 1
ATOM 872 C C . SER A 1 108 ? -0.993 -0.442 7.832 1.00 98.00 108 SER A C 1
ATOM 874 O O . SER A 1 108 ? -1.673 0.581 7.798 1.00 98.00 108 SER A O 1
ATOM 876 N N . SER A 1 109 ? 0.316 -0.385 8.107 1.00 97.50 109 SER A N 1
ATOM 877 C CA . SER A 1 109 ? 0.997 0.893 8.373 1.00 97.50 109 SER A CA 1
ATOM 878 C C . SER A 1 109 ? 1.194 1.768 7.129 1.00 97.50 109 SER A C 1
ATOM 880 O O . SER A 1 109 ? 1.396 2.972 7.265 1.00 97.50 109 SER A O 1
ATOM 882 N N . ASN A 1 110 ? 1.108 1.177 5.933 1.00 98.62 110 ASN A N 1
ATOM 883 C CA . ASN A 1 110 ? 1.251 1.859 4.641 1.00 98.62 110 ASN A CA 1
ATOM 884 C C . ASN A 1 110 ? -0.114 2.141 3.986 1.00 98.62 110 ASN A C 1
ATOM 886 O O . ASN A 1 110 ? -0.192 2.531 2.825 1.00 98.62 110 ASN A O 1
ATOM 890 N N . ILE A 1 111 ? -1.206 1.968 4.735 1.00 98.62 111 ILE A N 1
ATOM 891 C CA . ILE A 1 111 ? -2.549 2.404 4.351 1.00 98.62 111 ILE A CA 1
ATOM 892 C C . ILE A 1 111 ? -2.929 3.557 5.273 1.00 98.62 111 ILE A C 1
ATOM 894 O O . ILE A 1 111 ? -3.233 3.352 6.449 1.00 98.62 111 ILE A O 1
ATOM 898 N N . LEU A 1 112 ? -2.887 4.776 4.744 1.00 98.38 112 LEU A N 1
ATOM 899 C CA . LEU A 1 112 ? -3.273 5.990 5.454 1.00 98.38 112 LEU A CA 1
ATOM 900 C C . LEU A 1 112 ? -4.776 6.232 5.332 1.00 98.38 112 LEU A C 1
ATOM 902 O O . LEU A 1 112 ? -5.415 5.799 4.372 1.00 98.38 112 LEU A O 1
ATOM 906 N N . LEU A 1 113 ? -5.333 6.922 6.320 1.00 97.94 113 LEU A N 1
ATOM 907 C CA . LEU A 1 113 ? -6.752 7.232 6.421 1.00 97.94 113 LEU A CA 1
ATOM 908 C C . LEU A 1 113 ? -6.947 8.750 6.452 1.00 97.94 113 LEU A C 1
ATOM 910 O O . LEU A 1 113 ? -6.354 9.450 7.278 1.00 97.94 113 LEU A O 1
ATOM 914 N N . ASP A 1 114 ? -7.802 9.258 5.568 1.00 95.75 114 ASP A N 1
ATOM 915 C CA . ASP A 1 114 ? -8.203 10.667 5.578 1.00 95.75 114 ASP A CA 1
ATOM 916 C C . ASP A 1 114 ? -9.255 10.977 6.664 1.00 95.75 114 ASP A C 1
ATOM 918 O O . ASP A 1 114 ? -9.612 10.132 7.495 1.00 95.75 114 ASP A O 1
ATOM 922 N N . SER A 1 115 ? -9.753 12.215 6.683 1.00 94.75 115 SER A N 1
ATOM 923 C CA . SER A 1 115 ? -10.750 12.694 7.651 1.00 94.75 115 SER A CA 1
ATOM 924 C C . SER A 1 115 ? -12.085 11.929 7.598 1.00 94.75 115 SER A C 1
ATOM 926 O O . SER A 1 115 ? -12.804 11.891 8.603 1.00 94.75 115 SER A O 1
ATOM 928 N N . GLU A 1 116 ? -12.372 11.216 6.507 1.00 95.12 116 GLU A N 1
ATOM 929 C CA . GLU A 1 116 ? -13.585 10.421 6.286 1.00 95.12 116 GLU A CA 1
ATOM 930 C C . GLU A 1 116 ? -13.338 8.900 6.338 1.00 95.12 116 GLU A C 1
ATOM 932 O O . GLU A 1 116 ? -14.225 8.109 5.988 1.00 95.12 116 GLU A O 1
ATOM 937 N N . LEU A 1 117 ? -12.152 8.471 6.794 1.00 95.75 117 LEU A N 1
ATOM 938 C CA . LEU A 1 117 ? -11.714 7.067 6.803 1.00 95.75 117 LEU A CA 1
ATOM 939 C C . LEU A 1 117 ? -11.646 6.437 5.399 1.00 95.75 117 LEU A C 1
ATOM 941 O O . LEU A 1 117 ? -11.817 5.223 5.263 1.00 95.75 117 LEU A O 1
ATOM 945 N N . ASN A 1 118 ? -11.405 7.220 4.346 1.00 97.69 118 ASN A N 1
ATOM 946 C CA . ASN A 1 118 ? -11.059 6.652 3.045 1.00 97.69 118 ASN A CA 1
ATOM 947 C C . ASN A 1 118 ? -9.593 6.192 3.065 1.00 97.69 118 ASN A C 1
ATOM 949 O O . ASN A 1 118 ? -8.713 6.889 3.572 1.00 97.69 118 ASN A O 1
ATOM 953 N N . ALA A 1 119 ? -9.337 5.009 2.504 1.00 98.44 119 ALA A N 1
ATOM 954 C CA . ALA A 1 119 ? -8.009 4.406 2.459 1.00 98.44 119 ALA A CA 1
ATOM 955 C C . ALA A 1 119 ? -7.138 5.001 1.346 1.00 98.44 119 ALA A C 1
ATOM 957 O O . ALA A 1 119 ? -7.611 5.196 0.222 1.00 98.44 119 ALA A O 1
ATOM 958 N N . LYS A 1 120 ? -5.857 5.224 1.652 1.00 98.56 120 LYS A N 1
ATOM 959 C CA . LYS A 1 120 ? -4.828 5.748 0.748 1.00 98.56 120 LYS A CA 1
ATOM 960 C C . LYS A 1 120 ? -3.562 4.905 0.875 1.00 98.56 120 LYS A C 1
ATOM 962 O O . LYS A 1 120 ? -2.918 4.920 1.921 1.00 98.56 120 LYS A O 1
ATOM 967 N N . ILE A 1 121 ? -3.210 4.168 -0.174 1.00 98.69 121 ILE A N 1
ATOM 968 C CA . ILE A 1 121 ? -1.949 3.414 -0.227 1.00 98.69 121 ILE A CA 1
ATOM 969 C C . ILE A 1 121 ? -0.792 4.413 -0.280 1.00 98.69 121 ILE A C 1
ATOM 971 O O . ILE A 1 121 ? -0.838 5.351 -1.080 1.00 98.69 121 ILE A O 1
ATOM 975 N N . ALA A 1 122 ? 0.209 4.213 0.573 1.00 98.19 122 ALA A N 1
ATOM 976 C CA . 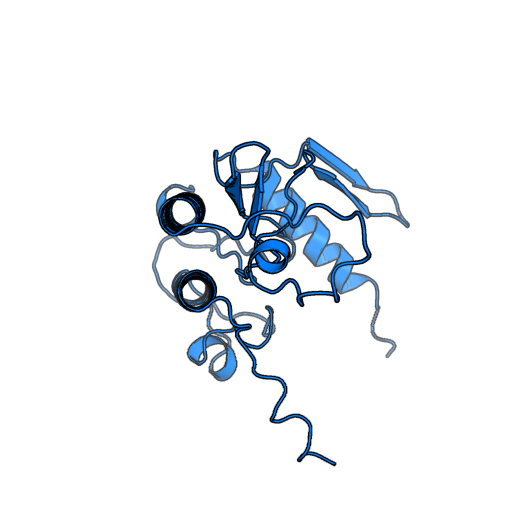ALA A 1 122 ? 1.364 5.079 0.783 1.00 98.19 122 ALA A CA 1
ATOM 977 C C . ALA A 1 122 ? 2.677 4.281 0.793 1.00 98.19 122 ALA A C 1
ATOM 979 O O . ALA A 1 122 ? 2.644 3.060 0.876 1.00 98.19 122 ALA A O 1
ATOM 980 N N . ASP A 1 123 ? 3.809 4.998 0.809 1.00 96.94 123 ASP A N 1
ATOM 981 C CA . ASP A 1 123 ? 5.171 4.445 0.899 1.00 96.94 123 ASP A CA 1
ATOM 982 C C . ASP A 1 123 ? 5.566 3.601 -0.324 1.00 96.94 123 ASP A C 1
ATOM 984 O O . ASP A 1 123 ? 5.689 2.376 -0.301 1.00 96.94 123 ASP A O 1
ATOM 988 N N . PHE A 1 124 ? 5.796 4.314 -1.426 1.00 97.69 124 PHE A N 1
ATOM 989 C CA . PHE A 1 124 ? 6.162 3.746 -2.722 1.00 97.69 124 PHE A CA 1
ATOM 990 C C . PHE A 1 124 ? 7.679 3.593 -2.890 1.00 97.69 124 PHE A C 1
ATOM 992 O O . PHE A 1 124 ? 8.155 3.360 -4.006 1.00 97.69 124 PHE A O 1
ATOM 999 N N . GLY A 1 125 ? 8.460 3.693 -1.810 1.00 96.56 125 GLY A N 1
ATOM 1000 C CA . GLY A 1 125 ? 9.919 3.562 -1.859 1.00 96.56 125 GLY A CA 1
ATOM 1001 C C . GLY A 1 125 ? 10.377 2.208 -2.407 1.00 96.56 125 GLY A C 1
ATOM 1002 O O . GLY A 1 125 ? 11.409 2.101 -3.071 1.00 96.56 125 GLY A O 1
ATOM 1003 N N . LEU A 1 126 ? 9.576 1.160 -2.208 1.00 95.88 126 LEU A N 1
ATOM 1004 C CA . LEU A 1 126 ? 9.842 -0.170 -2.750 1.00 95.88 126 LEU A CA 1
ATOM 1005 C C . LEU A 1 126 ? 9.091 -0.458 -4.052 1.00 95.88 126 LEU A C 1
ATOM 1007 O O . LEU A 1 126 ? 9.279 -1.540 -4.607 1.00 95.88 126 LEU A O 1
ATOM 1011 N N . ALA A 1 127 ? 8.316 0.477 -4.598 1.00 96.12 127 ALA A N 1
ATOM 1012 C CA . ALA A 1 127 ? 7.516 0.214 -5.785 1.00 96.12 127 ALA A CA 1
ATOM 1013 C C . ALA A 1 127 ? 8.376 -0.142 -7.012 1.00 96.12 127 ALA A C 1
ATOM 1015 O O . ALA A 1 127 ? 9.505 0.327 -7.193 1.00 96.12 127 ALA A O 1
ATOM 1016 N N . LYS A 1 128 ? 7.837 -1.004 -7.875 1.00 93.88 128 LYS A N 1
ATOM 1017 C CA . LYS A 1 128 ? 8.463 -1.444 -9.121 1.00 93.88 128 LYS A CA 1
ATOM 1018 C C . LYS A 1 128 ? 7.451 -1.401 -10.260 1.00 93.88 128 LYS A C 1
ATOM 1020 O O . LYS A 1 128 ? 6.453 -2.111 -10.238 1.00 93.88 128 LYS A O 1
ATOM 1025 N N . ILE A 1 129 ? 7.754 -0.606 -11.282 1.00 93.38 129 ILE A N 1
ATOM 1026 C CA . ILE A 1 129 ? 7.014 -0.594 -12.547 1.00 93.38 129 ILE A CA 1
ATOM 1027 C C . ILE A 1 129 ? 7.533 -1.758 -13.397 1.00 93.38 129 ILE A C 1
ATOM 1029 O O . ILE A 1 129 ? 8.734 -1.814 -13.678 1.00 93.38 129 ILE A O 1
ATOM 1033 N N . LEU A 1 130 ? 6.656 -2.681 -13.787 1.00 90.44 130 LEU A N 1
ATOM 1034 C CA . LEU A 1 130 ? 7.022 -3.822 -14.625 1.00 90.44 130 LEU A CA 1
ATOM 1035 C C . LEU A 1 130 ? 7.365 -3.389 -16.049 1.00 90.44 130 LEU A C 1
ATOM 1037 O O . LEU A 1 130 ? 6.835 -2.409 -16.577 1.00 90.44 130 LEU A O 1
ATOM 1041 N N . SER A 1 131 ? 8.260 -4.134 -16.689 1.00 84.56 131 SER A N 1
ATOM 1042 C CA . SER A 1 131 ? 8.701 -3.849 -18.060 1.00 84.56 131 SER A CA 1
ATOM 1043 C C . SER A 1 131 ? 7.657 -4.268 -19.094 1.00 84.56 131 SER A C 1
ATOM 1045 O O . SER A 1 131 ? 7.603 -3.700 -20.185 1.00 84.56 131 SER A O 1
ATOM 1047 N N . ARG A 1 132 ? 6.838 -5.265 -18.751 1.00 80.56 132 ARG A N 1
ATOM 1048 C CA . ARG A 1 132 ? 5.839 -5.897 -19.614 1.00 80.56 132 ARG A CA 1
ATOM 1049 C C . ARG A 1 132 ? 4.482 -5.941 -18.908 1.00 80.56 132 ARG A C 1
ATOM 1051 O O . ARG A 1 132 ? 4.401 -5.791 -17.693 1.00 80.56 132 ARG A O 1
ATOM 1058 N N . ARG A 1 133 ? 3.417 -6.099 -19.698 1.00 75.94 133 ARG A N 1
ATOM 1059 C CA . ARG A 1 133 ? 2.033 -6.254 -19.214 1.00 75.94 133 ARG A CA 1
ATOM 1060 C C . ARG A 1 133 ? 1.647 -7.705 -18.922 1.00 75.94 133 ARG A C 1
ATOM 1062 O O . ARG A 1 133 ? 0.541 -7.931 -18.451 1.00 75.94 133 ARG A O 1
ATOM 1069 N N . ASP A 1 134 ? 2.498 -8.669 -19.259 1.00 75.69 134 ASP A N 1
ATOM 1070 C CA . ASP A 1 134 ? 2.220 -10.068 -18.960 1.00 75.69 134 ASP A CA 1
ATOM 1071 C C . ASP A 1 134 ? 2.402 -10.338 -17.457 1.00 75.69 134 ASP A C 1
ATOM 1073 O O . ASP A 1 134 ? 3.246 -9.737 -16.798 1.00 75.69 134 ASP A O 1
ATOM 1077 N N . ASP A 1 135 ? 1.633 -11.282 -16.909 1.00 71.00 135 ASP A N 1
ATOM 1078 C CA . ASP A 1 135 ? 1.727 -11.712 -15.500 1.00 71.00 135 ASP A CA 1
ATOM 1079 C C . ASP A 1 135 ? 3.023 -12.495 -15.192 1.00 71.00 135 ASP A C 1
ATOM 1081 O O . ASP A 1 135 ? 3.168 -13.121 -14.132 1.00 71.00 135 ASP A O 1
ATOM 1085 N N . ASN A 1 136 ? 3.977 -12.477 -16.127 1.00 82.56 136 ASN A N 1
ATOM 1086 C CA . ASN A 1 136 ? 5.233 -13.184 -16.014 1.00 82.56 136 ASN A CA 1
ATOM 1087 C C . ASN A 1 136 ? 6.063 -12.580 -14.876 1.00 82.56 136 ASN A C 1
ATOM 1089 O O . ASN A 1 136 ? 6.384 -11.391 -14.899 1.00 82.56 136 ASN A O 1
ATOM 1093 N N . PRO A 1 137 ? 6.458 -13.391 -13.881 1.00 83.81 137 PRO A N 1
ATOM 1094 C CA . PRO A 1 137 ? 7.231 -12.879 -12.767 1.00 83.81 137 PRO A CA 1
ATOM 1095 C C . PRO A 1 137 ? 8.610 -12.403 -13.216 1.00 83.81 137 PRO A C 1
ATOM 1097 O O . PRO A 1 137 ? 9.348 -13.158 -13.860 1.00 83.81 137 PRO A O 1
ATOM 1100 N N . GLU A 1 138 ? 8.984 -11.199 -12.792 1.00 88.38 138 GLU A N 1
ATOM 1101 C CA . GLU A 1 138 ? 10.330 -10.663 -12.964 1.00 88.38 138 GLU A CA 1
ATOM 1102 C C . GLU A 1 138 ? 11.228 -11.068 -11.789 1.00 88.38 138 GLU A C 1
ATOM 1104 O O . GLU A 1 138 ? 10.788 -11.138 -10.641 1.00 88.38 138 GLU A O 1
ATOM 1109 N N . THR A 1 139 ? 12.516 -11.280 -12.050 1.00 89.31 139 THR A N 1
ATOM 1110 C CA . THR A 1 139 ? 13.498 -11.519 -10.986 1.00 89.31 139 THR A CA 1
ATOM 1111 C C . THR A 1 139 ? 13.831 -10.208 -10.271 1.00 89.31 139 THR A C 1
ATOM 1113 O O . THR A 1 139 ? 14.229 -9.218 -10.894 1.00 89.31 139 THR A O 1
ATOM 1116 N N . ALA A 1 140 ? 13.663 -10.179 -8.951 1.00 88.38 140 ALA A N 1
ATOM 1117 C CA . ALA A 1 140 ? 14.096 -9.082 -8.098 1.00 88.38 140 ALA A CA 1
ATOM 1118 C C . ALA A 1 140 ? 15.560 -9.271 -7.678 1.00 88.38 140 ALA A C 1
ATOM 1120 O O . ALA A 1 140 ? 16.003 -10.379 -7.393 1.00 88.38 140 ALA A O 1
ATOM 1121 N N . SER A 1 141 ? 16.315 -8.175 -7.583 1.00 86.25 141 SER A N 1
ATOM 1122 C CA . SER A 1 141 ? 17.718 -8.209 -7.143 1.00 86.25 141 SER A CA 1
ATOM 1123 C C . SER A 1 141 ? 17.889 -8.534 -5.655 1.00 86.25 141 SER A C 1
ATOM 1125 O O . SER A 1 141 ? 18.989 -8.846 -5.215 1.00 86.25 141 SER A O 1
ATOM 1127 N N . ALA A 1 142 ? 16.828 -8.362 -4.867 1.00 87.81 142 ALA A N 1
ATOM 1128 C CA . ALA A 1 142 ? 16.784 -8.629 -3.438 1.00 87.81 142 ALA A CA 1
ATOM 1129 C C . ALA A 1 142 ? 15.326 -8.764 -2.988 1.00 87.81 142 ALA A C 1
ATOM 1131 O O . ALA A 1 142 ? 14.439 -8.141 -3.582 1.00 87.81 142 ALA A O 1
ATOM 1132 N N . ILE A 1 143 ? 15.105 -9.516 -1.909 1.00 89.44 143 ILE A N 1
ATOM 1133 C CA . ILE A 1 143 ? 13.829 -9.523 -1.191 1.00 89.44 143 ILE A CA 1
ATOM 1134 C C . ILE A 1 143 ? 13.669 -8.166 -0.500 1.00 89.44 143 ILE A C 1
ATOM 1136 O O . ILE A 1 143 ? 14.591 -7.654 0.138 1.00 89.44 143 ILE A O 1
ATOM 1140 N N . ALA A 1 144 ? 12.489 -7.583 -0.650 1.00 90.38 144 ALA A N 1
ATOM 1141 C CA . ALA A 1 144 ? 12.099 -6.318 -0.046 1.00 90.38 144 ALA A CA 1
ATOM 1142 C C . ALA A 1 144 ? 10.652 -6.427 0.437 1.00 90.38 144 ALA A C 1
ATOM 1144 O O . ALA A 1 144 ? 9.886 -7.195 -0.138 1.00 90.38 144 ALA A O 1
ATOM 1145 N N . GLY A 1 145 ? 10.303 -5.663 1.466 1.00 92.88 145 GLY A N 1
ATOM 1146 C CA . GLY A 1 145 ? 8.993 -5.702 2.107 1.00 92.88 145 GLY A CA 1
ATOM 1147 C C . GLY A 1 145 ? 9.100 -6.038 3.591 1.00 92.88 145 GLY A C 1
ATOM 1148 O O . GLY A 1 145 ? 10.191 -6.257 4.129 1.00 92.88 145 GLY A O 1
ATOM 1149 N N . THR A 1 146 ? 7.955 -6.066 4.256 1.00 94.62 146 THR A N 1
ATOM 1150 C CA . THR A 1 146 ? 7.867 -6.275 5.703 1.00 94.62 146 THR A CA 1
ATOM 1151 C C . THR A 1 146 ? 7.600 -7.739 6.036 1.00 94.62 146 THR A C 1
ATOM 1153 O O . THR A 1 146 ? 6.675 -8.354 5.505 1.00 94.62 146 THR A O 1
ATOM 1156 N N . PHE A 1 147 ? 8.400 -8.310 6.942 1.00 93.62 147 PHE A N 1
ATOM 1157 C CA . PHE A 1 147 ? 8.186 -9.672 7.438 1.00 93.62 147 PHE A CA 1
ATOM 1158 C C . PHE A 1 147 ? 6.748 -9.837 7.968 1.00 93.62 147 PHE A C 1
ATOM 1160 O O . PHE A 1 147 ? 6.194 -8.912 8.561 1.00 93.62 147 PHE A O 1
ATOM 1167 N N . GLY A 1 148 ? 6.125 -10.989 7.707 1.00 94.75 148 GLY A N 1
ATOM 1168 C CA . GLY A 1 148 ? 4.694 -11.225 7.948 1.00 94.75 148 GLY A CA 1
ATOM 1169 C C . GLY A 1 148 ? 3.777 -10.852 6.774 1.00 94.75 148 GLY A C 1
ATOM 1170 O O . GLY A 1 148 ? 2.699 -11.424 6.665 1.00 94.75 148 GLY A O 1
ATOM 1171 N N . TYR A 1 149 ? 4.216 -9.978 5.859 1.00 97.06 149 TYR A N 1
ATOM 1172 C CA . TYR A 1 149 ? 3.474 -9.608 4.641 1.00 97.06 149 TYR A CA 1
ATOM 1173 C C . TYR A 1 149 ? 4.088 -10.166 3.355 1.00 97.06 149 TYR A C 1
ATOM 1175 O O . TYR A 1 149 ? 3.439 -10.156 2.313 1.00 97.06 149 TYR A O 1
ATOM 1183 N N . ILE A 1 150 ? 5.343 -10.619 3.399 1.00 96.50 150 ILE A N 1
ATOM 1184 C CA . ILE A 1 150 ? 6.065 -11.123 2.226 1.00 96.50 150 ILE A CA 1
ATOM 1185 C C . ILE A 1 150 ? 5.467 -12.463 1.782 1.00 96.50 150 ILE A C 1
ATOM 1187 O O . ILE A 1 150 ? 5.381 -13.401 2.574 1.00 96.50 150 ILE A O 1
ATOM 1191 N N . ALA A 1 151 ? 5.113 -12.552 0.498 1.00 95.94 151 ALA A N 1
ATOM 1192 C CA . ALA A 1 151 ? 4.630 -13.782 -0.114 1.00 95.94 151 ALA A CA 1
ATOM 1193 C C . ALA A 1 151 ? 5.708 -14.889 -0.084 1.00 95.94 151 ALA A C 1
ATOM 1195 O O . ALA A 1 151 ? 6.874 -14.616 -0.403 1.00 95.94 151 ALA A O 1
ATOM 1196 N N . PRO A 1 152 ? 5.363 -16.137 0.278 1.00 95.19 152 PRO A N 1
ATOM 1197 C CA . PRO A 1 152 ? 6.338 -17.217 0.442 1.00 95.19 152 PRO A CA 1
ATOM 1198 C C . PRO A 1 152 ? 7.067 -17.575 -0.863 1.00 95.19 152 PRO A C 1
ATOM 1200 O O . PRO A 1 152 ? 8.272 -17.845 -0.861 1.00 95.19 152 PRO A O 1
ATOM 1203 N N . GLU A 1 153 ? 6.380 -17.527 -2.002 1.00 92.88 153 GLU A N 1
ATOM 1204 C CA . GLU A 1 153 ? 6.969 -17.735 -3.324 1.00 92.88 153 GLU A CA 1
ATOM 1205 C C . GLU A 1 153 ? 7.988 -16.645 -3.672 1.00 92.88 153 GLU A C 1
ATOM 1207 O O . GLU A 1 153 ? 9.028 -16.932 -4.266 1.00 92.88 153 GLU A O 1
ATOM 1212 N N . TYR A 1 154 ? 7.751 -15.404 -3.245 1.00 93.56 154 TYR A N 1
ATOM 1213 C CA . TYR A 1 154 ? 8.694 -14.309 -3.450 1.00 93.56 154 TYR A CA 1
ATOM 1214 C C . TYR A 1 154 ? 9.927 -14.462 -2.553 1.00 93.56 154 TYR A C 1
ATOM 1216 O O . TYR A 1 154 ? 11.052 -14.297 -3.029 1.00 93.56 154 TYR A O 1
ATOM 1224 N N . ALA A 1 155 ? 9.734 -14.854 -1.289 1.00 92.75 155 ALA A N 1
ATOM 1225 C CA . ALA A 1 155 ? 10.826 -15.111 -0.350 1.00 92.75 155 ALA A CA 1
ATOM 1226 C C . ALA A 1 155 ? 11.737 -16.274 -0.783 1.00 92.75 155 ALA A C 1
ATOM 1228 O O . ALA A 1 155 ? 12.931 -16.256 -0.498 1.00 92.75 155 ALA A O 1
ATOM 1229 N N . SER A 1 156 ? 11.188 -17.276 -1.473 1.00 92.12 156 SER A N 1
ATOM 1230 C CA . SER A 1 156 ? 11.933 -18.465 -1.907 1.00 92.12 156 SER A CA 1
ATOM 1231 C C . SER A 1 156 ? 12.573 -18.319 -3.288 1.00 92.12 156 SER A C 1
ATOM 1233 O O . SER A 1 156 ? 13.680 -18.804 -3.505 1.00 92.12 156 SER A O 1
ATOM 1235 N N . THR A 1 157 ? 11.901 -17.654 -4.231 1.00 92.56 157 THR A N 1
ATOM 1236 C CA . THR A 1 157 ? 12.322 -17.642 -5.644 1.00 92.56 157 THR A CA 1
ATOM 1237 C C . THR A 1 157 ? 12.865 -16.302 -6.129 1.00 92.56 157 THR A C 1
ATOM 1239 O O . THR A 1 157 ? 13.354 -16.222 -7.255 1.00 92.56 157 THR A O 1
ATOM 1242 N N . PHE A 1 158 ? 12.759 -15.236 -5.325 1.00 92.19 158 PHE A N 1
ATOM 1243 C CA . PHE A 1 158 ? 13.050 -13.852 -5.731 1.00 92.19 158 PHE A CA 1
ATOM 1244 C C . PHE A 1 158 ? 12.206 -13.368 -6.923 1.00 92.19 158 PHE A C 1
ATOM 1246 O O . PHE A 1 158 ? 12.513 -12.337 -7.528 1.00 92.19 158 PHE A O 1
ATOM 1253 N N . ARG A 1 159 ? 11.136 -14.086 -7.281 1.00 92.38 159 ARG A N 1
ATOM 1254 C CA . ARG A 1 159 ? 10.238 -13.721 -8.376 1.00 92.38 159 ARG A CA 1
ATOM 1255 C C . ARG A 1 159 ? 9.131 -12.814 -7.864 1.00 92.38 159 ARG A C 1
ATOM 1257 O O . ARG A 1 159 ? 8.476 -13.130 -6.877 1.00 92.38 159 ARG A O 1
ATOM 1264 N N . VAL A 1 160 ? 8.923 -11.697 -8.552 1.00 91.44 160 VAL A N 1
ATOM 1265 C CA . VAL A 1 160 ? 7.929 -10.691 -8.186 1.00 91.44 160 VAL A CA 1
ATOM 1266 C C . VAL A 1 160 ? 6.976 -10.427 -9.350 1.00 91.44 160 VAL A C 1
ATOM 1268 O O . VAL A 1 160 ? 7.398 -10.242 -10.492 1.00 91.44 160 VAL A O 1
ATOM 1271 N N . ASN A 1 161 ? 5.682 -10.425 -9.054 1.00 93.19 161 ASN A N 1
ATOM 1272 C CA . ASN A 1 161 ? 4.593 -10.021 -9.943 1.00 93.19 161 ASN A CA 1
ATOM 1273 C C . ASN A 1 161 ? 3.481 -9.380 -9.096 1.00 93.19 161 ASN A C 1
ATOM 1275 O O . ASN A 1 161 ? 3.611 -9.263 -7.881 1.00 93.19 161 ASN A O 1
ATOM 1279 N N . ILE A 1 162 ? 2.366 -8.996 -9.714 1.00 95.19 162 ILE A N 1
ATOM 1280 C CA . ILE A 1 162 ? 1.241 -8.384 -8.991 1.00 95.19 162 ILE A CA 1
ATOM 1281 C C . ILE A 1 162 ? 0.700 -9.266 -7.849 1.00 95.19 162 ILE A C 1
ATOM 1283 O O . ILE A 1 162 ? 0.203 -8.747 -6.852 1.00 95.19 162 ILE A O 1
ATOM 1287 N N . LYS A 1 163 ? 0.843 -10.599 -7.939 1.00 95.94 163 LYS A N 1
ATOM 1288 C CA . LYS A 1 163 ? 0.320 -11.544 -6.940 1.00 95.94 163 LYS A CA 1
ATOM 1289 C C . LYS A 1 163 ? 1.045 -11.445 -5.601 1.00 95.94 163 LYS A C 1
ATOM 1291 O O . LYS A 1 163 ? 0.429 -11.737 -4.579 1.00 95.94 163 LYS A O 1
ATOM 1296 N N . THR A 1 164 ? 2.282 -10.944 -5.578 1.00 95.88 164 THR A N 1
ATOM 1297 C CA . THR A 1 164 ? 2.983 -10.703 -4.312 1.00 95.88 164 THR A CA 1
ATOM 1298 C C . THR A 1 164 ? 2.276 -9.639 -3.478 1.00 95.88 164 THR A C 1
ATOM 1300 O O . THR A 1 164 ? 2.131 -9.817 -2.274 1.00 95.88 164 THR A O 1
ATOM 1303 N N . ASP A 1 165 ? 1.765 -8.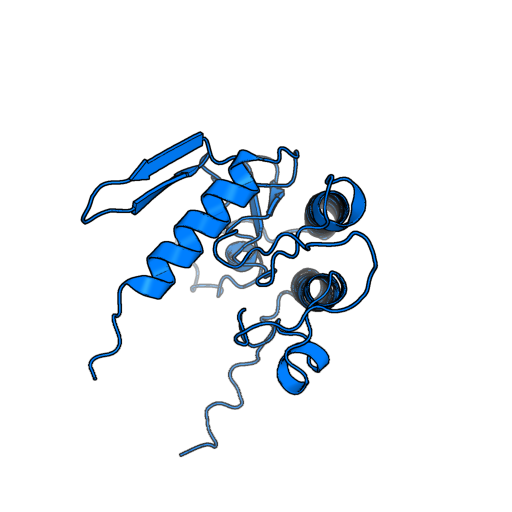575 -4.109 1.00 97.75 165 ASP A N 1
ATOM 1304 C CA . ASP A 1 165 ? 0.967 -7.566 -3.403 1.00 97.75 165 ASP A CA 1
ATOM 1305 C C . ASP A 1 165 ? -0.405 -8.115 -2.985 1.00 97.75 165 ASP A C 1
ATOM 1307 O O . ASP A 1 165 ? -0.919 -7.731 -1.937 1.00 97.75 165 ASP A O 1
ATOM 1311 N N . ILE A 1 166 ? -1.001 -9.017 -3.778 1.00 98.25 166 ILE A N 1
ATOM 1312 C CA . ILE A 1 166 ? -2.283 -9.661 -3.439 1.00 98.25 166 ILE A CA 1
ATOM 1313 C C . ILE A 1 166 ? -2.150 -10.500 -2.165 1.00 98.25 166 ILE A C 1
ATOM 1315 O O . ILE A 1 166 ? -3.025 -10.436 -1.302 1.00 98.25 166 ILE A O 1
ATOM 1319 N N . TYR A 1 167 ? -1.047 -11.237 -2.007 1.00 98.44 167 TYR A N 1
ATOM 1320 C CA . TYR A 1 167 ? -0.756 -11.957 -0.767 1.00 98.44 167 TYR A CA 1
ATOM 1321 C C . TYR A 1 167 ? -0.663 -10.995 0.425 1.00 98.44 167 TYR A C 1
ATOM 1323 O O . TYR A 1 167 ? -1.359 -11.172 1.426 1.00 98.44 167 TYR A O 1
ATOM 1331 N N . SER A 1 168 ? 0.144 -9.936 0.301 1.00 98.56 168 SER A N 1
ATOM 1332 C CA . SER A 1 168 ? 0.305 -8.924 1.350 1.00 98.56 168 SER A CA 1
ATOM 1333 C C . SER A 1 168 ? -1.021 -8.235 1.700 1.00 98.56 168 SER A C 1
ATOM 1335 O O . SER A 1 168 ? -1.313 -7.997 2.871 1.00 98.56 168 SER A O 1
ATOM 1337 N N . PHE A 1 169 ? -1.870 -7.967 0.706 1.00 98.81 169 PHE A N 1
ATOM 1338 C CA . PHE A 1 169 ? -3.212 -7.431 0.922 1.00 98.81 169 PHE A CA 1
ATOM 1339 C C . PHE A 1 169 ? -4.127 -8.426 1.649 1.00 98.81 169 PHE A C 1
ATOM 1341 O O . PHE A 1 169 ? -4.886 -8.024 2.527 1.00 98.81 169 PHE A O 1
ATOM 1348 N N . GLY A 1 170 ? -4.012 -9.726 1.370 1.00 98.69 170 GLY A N 1
ATOM 1349 C CA . GLY A 1 170 ? -4.697 -10.775 2.131 1.00 98.69 170 GLY A CA 1
ATOM 1350 C C . GLY A 1 170 ? -4.369 -10.727 3.626 1.00 98.69 170 GLY A C 1
ATOM 1351 O O . GLY A 1 170 ? -5.269 -10.824 4.459 1.00 98.69 170 GLY A O 1
ATOM 1352 N N . VAL A 1 171 ? -3.105 -10.476 3.978 1.00 98.50 171 VAL A N 1
ATOM 1353 C CA . VAL A 1 171 ? -2.689 -10.265 5.376 1.00 98.50 171 VAL A CA 1
ATOM 1354 C C . VAL A 1 171 ? -3.366 -9.026 5.977 1.00 98.50 171 VAL A C 1
ATOM 1356 O O . VAL A 1 171 ? -3.913 -9.105 7.075 1.00 98.50 171 VAL A O 1
ATOM 1359 N N . VAL A 1 172 ? -3.443 -7.914 5.238 1.00 98.50 172 VAL A N 1
ATOM 1360 C CA . VAL A 1 172 ? -4.181 -6.712 5.679 1.00 98.50 172 VAL A CA 1
ATOM 1361 C C . VAL A 1 172 ? -5.666 -7.014 5.923 1.00 98.50 172 VAL A C 1
ATOM 1363 O O . VAL A 1 172 ? -6.244 -6.522 6.894 1.00 98.50 172 VAL A O 1
ATOM 1366 N N . LEU A 1 173 ? -6.303 -7.839 5.087 1.00 98.62 173 LEU A N 1
ATOM 1367 C CA . LEU A 1 173 ? -7.690 -8.271 5.301 1.00 98.62 173 LEU A CA 1
ATOM 1368 C C . LEU A 1 173 ? -7.836 -9.116 6.580 1.00 98.62 173 LEU A C 1
ATOM 1370 O O . LEU A 1 173 ? -8.821 -8.968 7.311 1.00 98.62 173 LEU A O 1
ATOM 1374 N N . LEU A 1 174 ? -6.849 -9.955 6.908 1.00 98.00 174 LEU A N 1
ATOM 1375 C CA . LEU A 1 174 ? -6.818 -10.692 8.177 1.00 98.00 174 LEU A CA 1
ATOM 1376 C C . LEU A 1 174 ? -6.678 -9.748 9.377 1.00 98.00 174 LEU A C 1
ATOM 1378 O O . LEU A 1 174 ? -7.364 -9.922 10.384 1.00 98.00 174 LEU A O 1
ATOM 1382 N N . GLU A 1 175 ? -5.863 -8.703 9.283 1.00 96.81 175 GLU A N 1
ATOM 1383 C CA . GLU A 1 175 ? -5.782 -7.682 10.335 1.00 96.81 175 GLU A CA 1
ATOM 1384 C C . GLU A 1 175 ? -7.095 -6.903 10.471 1.00 96.81 175 GLU A C 1
ATOM 1386 O O . GLU A 1 175 ? -7.573 -6.677 11.583 1.00 96.81 175 GLU A O 1
ATOM 1391 N N . LEU A 1 176 ? -7.723 -6.525 9.354 1.00 96.94 176 LEU A N 1
ATOM 1392 C CA . LEU A 1 176 ? -9.012 -5.829 9.342 1.00 96.94 176 LEU A CA 1
ATOM 1393 C C . LEU A 1 176 ? -10.131 -6.678 9.941 1.00 96.94 176 LEU A C 1
ATOM 1395 O O . LEU A 1 176 ? -11.031 -6.129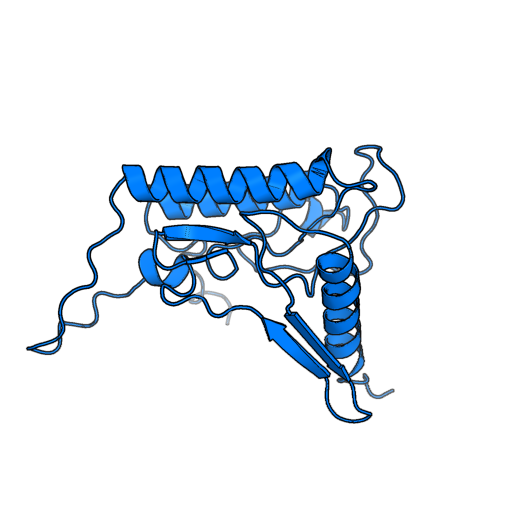 10.566 1.00 96.94 176 LEU A O 1
ATOM 1399 N N . THR A 1 177 ? -10.096 -7.997 9.791 1.00 96.06 177 THR A N 1
ATOM 1400 C CA . THR A 1 177 ? -11.107 -8.900 10.364 1.00 96.06 177 THR A CA 1
ATOM 1401 C C . THR A 1 177 ? -10.824 -9.220 11.830 1.00 96.06 177 THR A C 1
ATOM 1403 O O . THR A 1 177 ? -11.716 -9.111 12.669 1.00 96.06 177 THR A O 1
ATOM 1406 N N . THR A 1 178 ? -9.577 -9.542 12.176 1.00 93.50 178 THR A N 1
ATOM 1407 C CA . THR A 1 178 ? -9.205 -10.033 13.515 1.00 93.50 178 THR A CA 1
ATOM 1408 C C . THR A 1 178 ? -8.787 -8.935 14.495 1.00 93.50 178 THR A C 1
ATOM 1410 O O . THR A 1 178 ? -8.835 -9.139 15.708 1.00 93.50 178 THR A O 1
ATOM 1413 N N . GLY A 1 179 ? -8.342 -7.779 13.998 1.00 92.00 179 GLY A N 1
ATOM 1414 C CA . GLY A 1 179 ? -7.682 -6.731 14.785 1.00 92.00 179 GLY A CA 1
ATOM 1415 C C . GLY A 1 179 ? -6.287 -7.104 15.312 1.00 92.00 179 GLY A C 1
ATOM 1416 O O . GLY A 1 179 ? -5.695 -6.331 16.067 1.00 92.00 179 GLY A O 1
ATOM 1417 N N . ARG A 1 180 ? -5.746 -8.278 14.963 1.00 91.06 180 ARG A N 1
ATOM 1418 C CA . ARG A 1 180 ? -4.450 -8.776 15.457 1.00 91.06 180 ARG A CA 1
ATOM 1419 C C . ARG A 1 180 ? -3.322 -8.418 14.502 1.00 91.06 180 ARG A C 1
ATOM 1421 O O . ARG A 1 180 ? -3.559 -8.275 13.313 1.00 91.06 180 ARG A O 1
ATOM 1428 N N . GLN A 1 181 ? -2.105 -8.292 15.033 1.00 91.25 181 GLN A N 1
ATOM 1429 C CA . GLN A 1 181 ? -0.913 -8.093 14.207 1.00 91.25 181 GLN A CA 1
ATOM 1430 C C . GLN A 1 181 ? -0.599 -9.369 13.401 1.00 91.25 181 GLN A C 1
ATOM 1432 O O . GLN A 1 181 ? -0.853 -10.462 13.912 1.00 91.25 181 GLN A O 1
ATOM 1437 N N . PRO A 1 182 ? 0.010 -9.255 12.205 1.00 88.56 182 PRO A N 1
ATOM 1438 C CA . PRO A 1 182 ? 0.364 -10.410 11.370 1.00 88.56 182 PRO A CA 1
ATOM 1439 C C . PRO A 1 182 ? 1.331 -11.388 12.034 1.00 88.56 182 PRO A C 1
ATOM 1441 O O . PRO A 1 182 ? 1.292 -12.583 11.767 1.00 88.56 182 PRO A O 1
ATOM 1444 N N . ILE A 1 183 ? 2.216 -10.870 12.889 1.00 86.06 183 ILE A N 1
ATOM 1445 C CA . ILE A 1 183 ? 3.187 -11.659 13.643 1.00 86.06 183 ILE A CA 1
ATOM 1446 C C . ILE A 1 183 ? 2.799 -11.584 15.114 1.00 86.06 183 ILE A C 1
ATOM 1448 O O . ILE A 1 183 ? 2.785 -10.504 15.714 1.00 86.06 183 ILE A O 1
ATOM 1452 N N . LEU A 1 184 ? 2.506 -12.740 15.701 1.00 69.00 184 LEU A N 1
ATOM 1453 C CA . LEU A 1 184 ? 2.314 -12.875 17.139 1.00 69.00 184 LEU A CA 1
ATOM 1454 C C . LEU A 1 184 ? 3.695 -12.846 17.808 1.00 69.00 184 LEU A C 1
ATOM 1456 O O . LEU A 1 184 ? 4.587 -13.604 17.442 1.00 69.00 184 LEU A O 1
ATOM 1460 N N . ARG A 1 185 ? 3.901 -11.955 18.786 1.00 59.03 185 ARG A N 1
ATOM 1461 C CA . ARG A 1 185 ? 5.181 -11.808 19.512 1.00 59.03 185 ARG A CA 1
ATOM 1462 C C . ARG A 1 185 ? 5.476 -12.958 20.498 1.00 59.03 185 ARG A C 1
ATOM 1464 O O . ARG A 1 185 ? 6.073 -12.706 21.538 1.00 59.03 185 ARG A O 1
ATOM 1471 N N . GLU A 1 186 ? 5.070 -14.191 20.209 1.00 49.28 186 GLU A N 1
ATOM 1472 C CA . GLU A 1 186 ? 5.320 -15.343 21.096 1.00 49.28 186 GLU A CA 1
ATOM 1473 C C . GLU A 1 186 ? 6.474 -16.256 20.639 1.00 49.28 186 GLU A C 1
ATOM 1475 O O . GLU A 1 186 ? 6.906 -17.101 21.411 1.00 49.28 186 GLU A O 1
ATOM 1480 N N . GLU A 1 187 ? 7.094 -16.026 19.474 1.00 48.22 187 GLU A N 1
ATOM 1481 C CA . GLU A 1 187 ? 8.205 -16.871 18.975 1.00 48.22 187 GLU A CA 1
ATOM 1482 C C . GLU A 1 187 ? 9.591 -16.195 18.953 1.00 48.22 187 GLU A C 1
ATOM 1484 O O . GLU A 1 187 ? 10.547 -16.743 18.415 1.00 48.22 187 GLU A O 1
ATOM 1489 N N . GLN A 1 188 ? 9.760 -15.029 19.589 1.00 45.41 188 GLN A N 1
ATOM 1490 C CA . GLN A 1 188 ? 11.096 -14.435 19.800 1.00 45.41 188 GLN A CA 1
ATOM 1491 C C . GLN A 1 188 ? 11.822 -14.961 21.053 1.00 45.41 188 GLN A C 1
ATOM 1493 O O . GLN A 1 188 ? 12.882 -14.448 21.398 1.00 45.41 188 GLN A O 1
ATOM 1498 N N . MET A 1 189 ? 11.294 -15.992 21.724 1.00 41.59 189 MET A N 1
ATOM 1499 C CA . MET A 1 189 ? 11.925 -16.589 22.910 1.00 41.59 189 MET A CA 1
ATOM 1500 C C . MET A 1 189 ? 12.787 -17.835 22.653 1.00 41.59 189 MET A C 1
ATOM 1502 O O . MET A 1 189 ? 13.351 -18.331 23.616 1.00 41.59 189 MET A O 1
ATOM 1506 N N . ASN A 1 190 ? 12.958 -18.317 21.412 1.00 35.56 190 ASN A N 1
ATOM 1507 C CA . ASN A 1 190 ? 13.705 -19.565 21.156 1.00 35.56 190 ASN A CA 1
ATOM 1508 C C . ASN A 1 190 ? 14.715 -19.524 19.995 1.00 35.56 190 ASN A C 1
ATOM 1510 O O . ASN A 1 190 ? 14.936 -20.536 19.337 1.00 35.56 190 ASN A O 1
ATOM 1514 N N . LEU A 1 191 ? 15.385 -18.395 19.766 1.00 37.50 191 LEU A N 1
ATOM 1515 C CA . LEU A 1 191 ? 16.647 -18.395 19.015 1.00 37.50 191 LEU A CA 1
ATOM 1516 C C . LEU A 1 191 ? 17.654 -17.502 19.746 1.00 37.50 191 LEU A C 1
ATOM 1518 O O . LEU A 1 191 ? 17.796 -16.319 19.436 1.00 37.50 191 LEU A O 1
ATOM 1522 N N . ALA A 1 192 ? 18.257 -18.094 20.780 1.00 39.88 192 ALA A N 1
ATOM 1523 C CA . ALA A 1 192 ? 19.523 -17.666 21.367 1.00 39.88 192 ALA A CA 1
ATOM 1524 C C . ALA A 1 192 ? 20.691 -18.101 20.471 1.00 39.88 192 ALA A C 1
ATOM 1526 O O . ALA A 1 192 ? 20.551 -19.158 19.810 1.00 39.88 192 ALA A O 1
#

Secondary structure (DSSP, 8-state):
----TTHHHHHHHHHHHHHHTT---TTB--EEEEEE-SS-EEEEE---TT-BHHHHHS-------TTPPPPPPPPHHHHHHHHHHHHHHHHIIIIISSS-EE-S---GGGEEE-TT--EEE--GGG-EE-SSSS-PPEEPSS--S-TTTS-HHHHHH-EE-HHHHHHHHHHHHHHHHH---SS-TTSTTS--

InterPro domains:
  IPR000719 Protein kinase domain [PS50011] (1-192)
  IPR000719 Protein kinase domain [SM00220] (1-192)
  IPR001245 Serine-threonine/tyrosine-protein kinase, catalytic domain [PF07714] (3-183)
  IPR008271 Serine/threonine-protein kinase, active site [PS00108] (101-113)
  IPR011009 Protein kinase-like domain superfamily [SSF56112] (6-189)
  IPR051420 Ser/Thr Protein Kinases with Diverse Regulatory Roles [PTHR48005] (10-182)

Sequence (192 aa):
MEKKSGERPQKEFLAEVRTLGSIRHNNIVKLMCCISSVDRKLLVYEYFEKQSLDKWLHRKKRAASPGQSSTPALDWQKRLKIATGAAQGLSYMHHDCTRPIIHRDIKSSNILLDSELNAKIADFGLAKILSRRDDNPETASAIAGTFGYIAPEYASTFRVNIKTDIYSFGVVLLELTTGRQPILREEQMNLA

Foldseek 3Di:
DDDPPPPLVVLLLVQCCVVLVQDDDPQAWHFPDWDDDPPDTDTDTDDAPQAFQLCLLAVDPPVPPPPDDDPDRDDLVLLVQQLVLNVVVLCCQQPVDPFHKAQLADARNQWTQHPVSRTHGHRSSVMDGDPDNDQFWDADPDRDYDPLQADPCCVPPSTDGSVRVVSSSVLRNVCSVPSDDSDDPPPPPPDD

Organism: NCBI:txid62892